Protein AF-A0A554KNH5-F1 (afdb_monomer_lite)

Secondary structure (DSSP, 8-state):
-HHHHHHHHHHHHHHHHHHHHTT---------------EE---S-----SPPTT---------EE-HHHHT-SS-------------SS-EETTTTEE-SS-SSSS--SS--EEEEESS-----TT----EESEEEE-SS-GGGGTTS-SS-TTTEES-EE-SSS---TTS--TTEE-SSSHHHHHHHHHHHHHHHHHHHHHHT--S-SEESGGGGB-TT-EEPSS-EE-SS--B-SS--EE----

pLDDT: mean 78.19, std 17.47, range [34.91, 97.62]

Radius of gyration: 30.75 Å; chains: 1; bounding box: 63×94×63 Å

Sequence (246 aa):
MKKLLIGFGAVAIALVGASMFAAFEAHVVNVTARIENALSVPTTRITFGTVFPQEHLNKPLQVSLSQSFLDEDRVDDIEYFIRQKPKCAITEQDGTVLVGEAVAGHVFPGTAFVILSKTGITNTGSHASVITGNIGSSPITAAAMDGVFCSGPDEITGTIYGVDAAYVGSGDQSCFAGNPPLANKTLVDNAILTMEAEYTDIAGRAPVDFTELNAGNLGGQVLVPGIYKWSSDVIIPTNVTLSGGA

Foldseek 3Di:
DVVVVVVVVVVVCVVVVVVVVVPPPPPPPVPPPDDDQQKDWDPDDDDPPDADVVRDDDDDTDIDTDPVNVPDPPDDDDDDDDDDDPFQFDDDDSRPHTDPDGVQLDDDPAFDAPEEEAQADADDDPLQAAAEGEYEYPDDALCRHQRQAPPDPGNYNAAYAGAAPNHCHVVDCPRYDYPVVNVSNVSSVVVVVSVVVNVVDLVPDDDFPEECVVVQEQAPEEAEDTHYDYPDHHDHPHDHHDDYDD

Structure (mmCIF, N/CA/C/O backbone):
data_AF-A0A554KNH5-F1
#
_entry.id   AF-A0A554KNH5-F1
#
loop_
_atom_site.group_PDB
_atom_site.id
_atom_site.type_symbol
_atom_site.label_atom_id
_atom_site.label_alt_id
_atom_site.label_comp_id
_atom_site.label_asym_id
_atom_site.label_entity_id
_atom_site.label_seq_id
_atom_site.pdbx_PDB_ins_code
_atom_site.Cartn_x
_atom_site.Cartn_y
_atom_site.Cartn_z
_atom_site.occupancy
_atom_site.B_iso_or_equiv
_atom_site.auth_seq_id
_atom_site.auth_comp_id
_atom_site.auth_asym_id
_atom_site.auth_atom_id
_atom_site.pdbx_PDB_model_num
ATOM 1 N N . MET A 1 1 ? -14.248 -73.610 41.800 1.00 53.44 1 MET A N 1
ATOM 2 C CA . MET A 1 1 ? -15.389 -73.376 40.881 1.00 53.44 1 MET A CA 1
ATOM 3 C C . MET A 1 1 ? -15.931 -71.938 40.886 1.00 53.44 1 MET A C 1
ATOM 5 O O . MET A 1 1 ? -16.343 -71.485 39.834 1.00 53.44 1 MET A O 1
ATOM 9 N N . LYS A 1 2 ? -15.883 -71.169 41.991 1.00 51.25 2 LYS A N 1
ATOM 10 C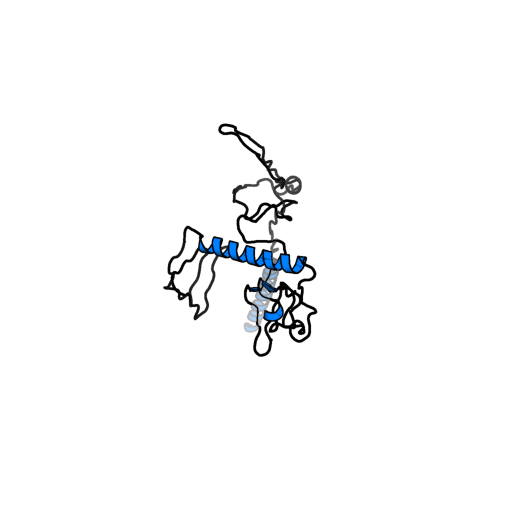 CA . LYS A 1 2 ? -16.379 -69.770 42.010 1.00 51.25 2 LYS A CA 1
ATOM 11 C C . LYS A 1 2 ? -15.549 -68.754 41.199 1.00 51.25 2 LYS A C 1
ATOM 13 O O . LYS A 1 2 ? -16.127 -67.860 40.601 1.00 51.25 2 LYS A O 1
ATOM 18 N N . LYS A 1 3 ? -14.217 -68.898 41.125 1.00 50.66 3 LYS A N 1
ATOM 19 C CA . LYS A 1 3 ? -13.348 -67.952 40.385 1.00 50.66 3 LYS A CA 1
ATOM 20 C C . LYS A 1 3 ? -13.478 -68.054 38.855 1.00 50.66 3 LYS A C 1
ATOM 22 O O . LYS A 1 3 ? -13.284 -67.060 38.171 1.00 50.66 3 LYS A O 1
ATOM 27 N N . LEU A 1 4 ? -13.855 -69.227 38.333 1.00 54.91 4 LEU A N 1
ATOM 28 C CA . LEU A 1 4 ? -14.040 -69.451 36.891 1.00 54.91 4 LEU A CA 1
ATOM 29 C C . LEU A 1 4 ? -15.378 -68.888 36.375 1.00 54.91 4 LEU A C 1
ATOM 31 O O . LEU A 1 4 ? -15.442 -68.386 35.259 1.00 54.91 4 LEU A O 1
ATOM 35 N N . LEU A 1 5 ? -16.426 -68.909 37.208 1.00 54.72 5 LEU A N 1
ATOM 36 C CA . LEU A 1 5 ? -17.748 -68.362 36.873 1.00 54.72 5 LEU A CA 1
ATOM 37 C C . LEU A 1 5 ? -17.749 -66.829 36.761 1.00 54.72 5 LEU A C 1
ATOM 39 O O . LEU A 1 5 ? -18.437 -66.278 35.909 1.00 54.72 5 LEU A O 1
ATOM 43 N N . ILE A 1 6 ? -16.943 -66.142 37.575 1.00 57.75 6 ILE A N 1
ATOM 44 C CA . ILE A 1 6 ? -16.828 -64.674 37.532 1.00 57.75 6 ILE A CA 1
ATOM 45 C C . ILE A 1 6 ? -16.107 -64.222 36.250 1.00 57.75 6 ILE A C 1
ATOM 47 O O . ILE A 1 6 ? -16.505 -63.232 35.642 1.00 57.75 6 ILE A O 1
ATOM 51 N N . GLY A 1 7 ? -15.105 -64.983 35.790 1.00 56.19 7 GLY A N 1
ATOM 52 C CA . GLY A 1 7 ? -14.408 -64.711 34.528 1.00 56.19 7 GLY A CA 1
ATOM 53 C C . GLY A 1 7 ? -15.315 -64.862 33.303 1.00 56.19 7 GLY A C 1
ATOM 54 O O . GLY A 1 7 ? -15.329 -63.987 32.443 1.00 56.19 7 GLY A O 1
ATOM 55 N N . PHE A 1 8 ? -16.136 -65.917 33.257 1.00 60.56 8 PHE A N 1
ATOM 56 C CA . PHE A 1 8 ? -17.106 -66.103 32.170 1.00 60.56 8 PHE A CA 1
ATOM 57 C C . PHE A 1 8 ? -18.216 -65.045 32.175 1.00 60.56 8 PHE A C 1
ATOM 59 O O . PHE A 1 8 ? -18.598 -64.566 31.110 1.00 60.56 8 PHE A O 1
ATOM 66 N N . GLY A 1 9 ? -18.693 -64.630 33.354 1.00 57.78 9 GLY A N 1
ATOM 67 C CA . GLY A 1 9 ? -19.673 -63.546 33.473 1.00 57.78 9 GLY A CA 1
ATOM 68 C C . GLY A 1 9 ? -19.137 -62.204 32.967 1.00 57.78 9 GLY A C 1
ATOM 69 O O . GLY A 1 9 ? -19.832 -61.502 32.238 1.00 57.78 9 GLY A O 1
ATOM 70 N N . ALA A 1 10 ? -17.879 -61.877 33.279 1.00 59.28 10 ALA A N 1
ATOM 71 C CA . ALA A 1 10 ? -17.241 -60.648 32.806 1.00 59.28 10 ALA A CA 1
ATOM 72 C C . ALA A 1 10 ? -17.031 -60.643 31.281 1.00 59.28 10 ALA A C 1
ATOM 74 O O . ALA A 1 10 ? -17.278 -59.630 30.631 1.00 59.28 10 ALA A O 1
ATOM 75 N N . VAL A 1 11 ? -16.641 -61.781 30.696 1.00 64.19 11 VAL A N 1
ATOM 76 C CA . VAL A 1 11 ? -16.460 -61.915 29.240 1.00 64.19 11 VAL A CA 1
ATOM 77 C C . VAL A 1 11 ? -17.799 -61.856 28.499 1.00 64.19 11 VAL A C 1
ATOM 79 O O . VAL A 1 11 ? -17.890 -61.202 27.464 1.00 64.19 11 VAL A O 1
ATOM 82 N N . ALA A 1 12 ? -18.859 -62.461 29.044 1.00 62.91 12 ALA A N 1
ATOM 83 C CA . ALA A 1 12 ? -20.197 -62.391 28.456 1.00 62.91 12 ALA A CA 1
ATOM 84 C C . ALA A 1 12 ? -20.767 -60.962 28.478 1.00 62.91 12 ALA A C 1
ATOM 86 O O . ALA A 1 12 ? -21.328 -60.511 27.483 1.00 62.91 12 ALA A O 1
ATOM 87 N N . ILE A 1 13 ? -20.568 -60.218 29.573 1.00 63.72 13 ILE A N 1
ATOM 88 C CA . ILE A 1 13 ? -20.988 -58.811 29.669 1.00 63.72 13 ILE A CA 1
ATOM 89 C C . ILE A 1 13 ? -20.167 -57.927 28.719 1.00 63.72 13 ILE A C 1
ATOM 91 O O . ILE A 1 13 ? -20.728 -57.032 28.092 1.00 63.72 13 ILE A O 1
ATOM 95 N N . ALA A 1 14 ? -18.871 -58.203 28.548 1.00 60.28 14 ALA A N 1
ATOM 96 C CA . ALA A 1 14 ? -18.029 -57.480 27.597 1.00 60.28 14 ALA A CA 1
ATOM 97 C C . ALA A 1 14 ? -18.434 -57.740 26.134 1.00 60.28 14 ALA A C 1
ATOM 99 O O . ALA A 1 14 ? -18.476 -56.803 25.343 1.00 60.28 14 ALA A O 1
ATOM 100 N N . LEU A 1 15 ? -18.787 -58.980 25.777 1.00 60.88 15 LEU A N 1
ATOM 101 C CA . LEU A 1 15 ? -19.245 -59.338 24.427 1.00 60.88 15 LEU A CA 1
ATOM 102 C C . LEU A 1 15 ? -20.614 -58.731 24.094 1.00 60.88 15 LEU A C 1
ATOM 104 O O . LEU A 1 15 ? -20.792 -58.190 23.004 1.00 60.88 15 LEU A O 1
ATOM 108 N N . VAL A 1 16 ? -21.560 -58.757 25.040 1.00 59.78 16 VAL A N 1
ATOM 109 C CA . VAL A 1 16 ? -22.879 -58.127 24.858 1.00 59.78 16 VAL A CA 1
ATOM 110 C C . VAL A 1 16 ? -22.752 -56.600 24.832 1.00 59.78 16 VAL A C 1
ATOM 112 O O . VAL A 1 16 ? -23.325 -55.952 23.956 1.00 59.78 16 VAL A O 1
ATOM 115 N N . GLY A 1 17 ? -21.934 -56.019 25.716 1.00 57.81 17 GLY A N 1
ATOM 116 C CA . GLY A 1 17 ? -21.652 -54.584 25.733 1.00 57.81 17 GLY A CA 1
ATOM 117 C C . GLY A 1 17 ? -21.000 -54.095 24.438 1.00 57.81 17 GLY A C 1
ATOM 118 O O . GLY A 1 17 ? -21.454 -53.110 23.865 1.00 57.81 17 GLY A O 1
ATOM 119 N N . ALA A 1 18 ? -20.006 -54.819 23.914 1.00 58.84 18 ALA A N 1
ATOM 120 C CA . ALA A 1 18 ? -19.341 -54.470 22.657 1.00 58.84 18 ALA A CA 1
ATOM 121 C C . ALA A 1 18 ? -20.306 -54.479 21.458 1.00 58.84 18 ALA A C 1
ATOM 123 O O . ALA A 1 18 ? -20.234 -53.595 20.608 1.00 58.84 18 ALA A O 1
ATOM 124 N N . SER A 1 19 ? -21.259 -55.419 21.417 1.00 55.44 19 SER A N 1
ATOM 125 C CA . SER A 1 19 ? -22.278 -55.456 20.357 1.00 55.44 19 SER A CA 1
ATOM 126 C C . SER A 1 19 ? -23.307 -54.319 20.441 1.00 55.44 19 SER A C 1
ATOM 128 O O . SER A 1 19 ? -23.795 -53.872 19.408 1.00 55.44 19 SER A O 1
ATOM 130 N N . MET A 1 20 ? -23.589 -53.785 21.638 1.00 53.84 20 MET A N 1
ATOM 131 C CA . MET A 1 20 ? -24.472 -52.621 21.802 1.00 53.84 20 MET A CA 1
ATOM 132 C C . MET A 1 20 ? -23.797 -51.286 21.453 1.00 53.84 20 MET A C 1
ATOM 134 O O . MET A 1 20 ? -24.490 -50.341 21.086 1.00 53.84 20 MET A O 1
ATOM 138 N N . PHE A 1 21 ? -22.462 -51.207 21.496 1.00 50.28 21 PHE A N 1
ATOM 139 C CA . PHE A 1 21 ? -21.714 -50.028 21.035 1.00 50.28 21 PHE A CA 1
ATOM 140 C C . PHE A 1 21 ? -21.470 -50.004 19.517 1.00 50.28 21 PHE A C 1
ATOM 142 O O . PHE A 1 21 ? -21.205 -48.937 18.973 1.00 50.28 21 PHE A O 1
ATOM 149 N N . ALA A 1 22 ? -21.611 -51.136 18.819 1.00 48.69 22 ALA A N 1
ATOM 150 C CA . ALA A 1 22 ? -21.485 -51.199 17.359 1.00 48.69 22 ALA A CA 1
ATOM 151 C C . ALA A 1 22 ? -22.753 -50.746 16.603 1.00 48.69 22 ALA A C 1
ATOM 153 O O . ALA A 1 22 ? -22.693 -50.516 15.401 1.00 48.69 22 ALA A O 1
ATOM 154 N N . ALA A 1 23 ? -23.897 -50.607 17.287 1.00 43.62 23 ALA A N 1
ATOM 155 C CA . ALA A 1 23 ? -25.170 -50.222 16.665 1.00 43.62 23 ALA A CA 1
ATOM 156 C C . ALA A 1 23 ? -25.437 -48.704 16.654 1.00 43.62 23 ALA A C 1
ATOM 158 O O . ALA A 1 23 ? -26.449 -48.268 16.112 1.00 43.62 23 ALA A O 1
ATOM 159 N N . PHE A 1 24 ? -24.537 -47.892 17.216 1.00 40.94 24 PHE A N 1
ATOM 160 C CA . PHE A 1 24 ? -24.578 -46.437 17.075 1.00 40.94 24 PHE A CA 1
ATOM 161 C C . PHE A 1 24 ? -23.546 -45.980 16.045 1.00 40.94 24 PHE A C 1
ATOM 163 O O . PHE A 1 24 ? -22.632 -45.214 16.340 1.00 40.94 24 PHE A O 1
ATOM 170 N N . GLU A 1 25 ? -23.724 -46.425 14.803 1.00 36.50 25 GLU A N 1
ATOM 171 C CA . GLU A 1 25 ? -23.274 -45.627 13.669 1.00 36.50 25 GLU A CA 1
ATOM 172 C C . GLU A 1 25 ? -24.216 -44.421 13.610 1.00 36.50 25 GLU A C 1
ATOM 174 O O . GLU A 1 25 ? -25.300 -44.456 13.026 1.00 36.50 25 GLU A O 1
ATOM 179 N N . ALA A 1 26 ? -23.856 -43.358 14.330 1.00 38.88 26 ALA A N 1
ATOM 180 C CA . ALA A 1 26 ? -24.467 -42.063 14.117 1.00 38.88 26 ALA A CA 1
ATOM 181 C C . ALA A 1 26 ? -24.147 -41.683 12.671 1.00 38.88 26 ALA A C 1
ATOM 183 O O . ALA A 1 26 ? -23.051 -41.211 12.372 1.00 38.88 26 ALA A O 1
ATOM 184 N N . HIS A 1 27 ? -25.088 -41.930 11.762 1.00 38.41 27 HIS A N 1
ATOM 185 C CA . HIS A 1 27 ? -25.042 -41.342 10.440 1.00 38.41 27 HIS A CA 1
ATOM 186 C C . HIS A 1 27 ? -25.229 -39.841 10.653 1.00 38.41 27 HIS A C 1
ATOM 188 O O . HIS A 1 27 ? -26.347 -39.330 10.715 1.00 38.41 27 HIS A O 1
ATOM 194 N N . VAL A 1 28 ? -24.119 -39.138 10.879 1.00 34.91 28 VAL A N 1
ATOM 195 C CA . VAL A 1 28 ? -24.086 -37.683 10.878 1.00 34.91 28 VAL A CA 1
ATOM 196 C C . VAL A 1 28 ? -24.372 -37.291 9.438 1.00 34.91 28 VAL A C 1
ATOM 198 O O . VAL A 1 28 ? -23.473 -37.198 8.605 1.00 34.91 28 VAL A O 1
ATOM 201 N N . VAL A 1 29 ? -25.654 -37.120 9.117 1.00 41.78 29 VAL A N 1
ATOM 202 C CA . VAL A 1 29 ? -26.047 -36.407 7.910 1.00 41.78 29 VAL A CA 1
ATOM 203 C C . VAL A 1 29 ? -25.602 -34.979 8.160 1.00 41.78 29 VAL A C 1
ATOM 205 O O . VAL A 1 29 ? -26.243 -34.229 8.895 1.00 41.78 29 VAL A O 1
ATOM 208 N N . ASN A 1 30 ? -24.451 -34.627 7.605 1.00 35.69 30 ASN A N 1
ATOM 209 C CA . ASN A 1 30 ? -23.958 -33.266 7.626 1.00 35.69 30 ASN A CA 1
ATOM 210 C C . ASN A 1 30 ? -24.867 -32.460 6.684 1.00 35.69 30 ASN A C 1
ATOM 212 O O . ASN A 1 30 ? -24.592 -32.329 5.494 1.00 35.69 30 ASN A O 1
ATOM 216 N N . VAL A 1 31 ? -26.023 -32.005 7.181 1.00 38.53 31 VAL A N 1
ATOM 217 C CA . VAL A 1 31 ? -26.926 -31.128 6.428 1.00 38.53 31 VAL A CA 1
ATOM 218 C C . VAL A 1 31 ? -26.339 -29.725 6.491 1.00 38.53 31 VAL A C 1
ATOM 220 O O . VAL A 1 31 ? -26.777 -28.866 7.249 1.00 38.53 31 VAL A O 1
ATOM 223 N N . THR A 1 32 ? -25.288 -29.492 5.715 1.00 40.31 32 THR A N 1
ATOM 224 C CA . THR A 1 32 ? -24.855 -28.132 5.418 1.00 40.31 32 THR A CA 1
ATOM 225 C C . THR A 1 32 ? -25.793 -27.609 4.337 1.00 40.31 32 THR A C 1
ATOM 227 O O . THR A 1 32 ? -25.621 -27.919 3.160 1.00 40.31 32 THR A O 1
ATOM 230 N N . ALA A 1 33 ? -26.834 -26.869 4.728 1.00 42.31 33 ALA A N 1
ATOM 231 C CA . ALA A 1 33 ? -27.696 -26.180 3.775 1.00 42.31 33 ALA A CA 1
ATOM 232 C C . ALA A 1 33 ? -26.875 -25.075 3.095 1.00 42.31 33 ALA A C 1
ATOM 234 O O . ALA A 1 33 ? -26.674 -23.993 3.641 1.00 42.31 33 ALA A O 1
ATOM 235 N N . ARG A 1 34 ? -26.334 -25.385 1.918 1.00 46.72 34 ARG A N 1
ATOM 236 C CA . ARG A 1 34 ? -25.613 -24.439 1.072 1.00 46.72 34 ARG A CA 1
ATOM 237 C C . ARG A 1 34 ? -26.580 -23.949 0.004 1.00 46.72 34 ARG A C 1
ATOM 239 O O . ARG A 1 34 ? -26.716 -24.574 -1.040 1.00 46.72 34 ARG A O 1
ATOM 246 N N . ILE A 1 35 ? -27.278 -22.857 0.293 1.00 52.31 35 ILE A N 1
ATOM 247 C CA . ILE A 1 35 ? -28.126 -22.189 -0.693 1.00 52.31 35 ILE A CA 1
ATOM 248 C C . ILE A 1 35 ? -27.242 -21.202 -1.454 1.00 52.31 35 ILE A C 1
ATOM 250 O O . ILE A 1 35 ? -27.016 -20.077 -1.013 1.00 52.31 35 ILE A O 1
ATOM 254 N N . GLU A 1 36 ? -26.696 -21.639 -2.584 1.00 55.75 36 GLU A N 1
ATOM 255 C CA . GLU A 1 36 ? -26.105 -20.717 -3.551 1.00 55.75 36 GLU A CA 1
ATOM 256 C C . GLU A 1 36 ? -27.206 -20.217 -4.477 1.00 55.75 36 GLU A C 1
ATOM 258 O O . GLU A 1 36 ? -28.016 -21.002 -4.962 1.00 55.75 36 GLU A O 1
ATOM 263 N N . ASN A 1 37 ? -27.222 -18.912 -4.746 1.00 63.22 37 ASN A N 1
ATOM 264 C CA . ASN A 1 37 ? -28.090 -18.312 -5.756 1.00 63.22 37 ASN A CA 1
ATOM 265 C C . ASN A 1 37 ? -29.596 -18.431 -5.470 1.00 63.22 37 ASN A C 1
ATOM 267 O O . ASN A 1 37 ? -30.317 -18.768 -6.387 1.00 63.22 37 ASN A O 1
ATOM 271 N N . ALA A 1 38 ? -30.125 -18.147 -4.273 1.00 71.38 38 ALA A N 1
ATOM 272 C CA . ALA A 1 38 ? -31.591 -18.112 -4.056 1.00 71.38 38 ALA A CA 1
ATOM 273 C C . ALA A 1 38 ? -32.308 -16.914 -4.707 1.00 71.38 38 ALA A C 1
ATOM 275 O O . ALA A 1 38 ? -33.527 -16.916 -4.871 1.00 71.38 38 ALA A O 1
ATOM 276 N N . LEU A 1 39 ? -31.553 -15.873 -5.059 1.00 76.62 39 LEU A N 1
ATOM 277 C CA . LEU A 1 39 ? -32.080 -14.594 -5.513 1.00 76.62 39 LEU A CA 1
ATOM 278 C C . LEU A 1 39 ? -31.519 -14.247 -6.891 1.00 76.62 39 LEU A C 1
ATOM 280 O O . LEU A 1 39 ? -30.324 -14.398 -7.137 1.00 76.62 39 LEU A O 1
ATOM 284 N N . SER A 1 40 ? -32.373 -13.726 -7.762 1.00 80.25 40 SER A N 1
ATOM 285 C CA . SER A 1 40 ? -31.995 -13.076 -9.010 1.00 80.25 40 SER A CA 1
ATOM 286 C C . SER A 1 40 ? -32.261 -11.578 -8.883 1.00 80.25 40 SER A C 1
ATOM 288 O O . SER A 1 40 ? -33.388 -11.146 -8.625 1.00 80.25 40 SER A O 1
ATOM 290 N N . VAL A 1 41 ? -31.203 -10.780 -9.027 1.00 77.19 41 VAL A N 1
ATOM 291 C CA . VAL A 1 41 ? -31.270 -9.315 -9.015 1.00 77.19 41 VAL A CA 1
ATOM 292 C C . VAL A 1 41 ? -30.514 -8.802 -10.238 1.00 77.19 41 VAL A C 1
ATOM 294 O O . VAL A 1 41 ? -29.361 -9.194 -10.427 1.00 77.19 41 VAL A O 1
ATOM 297 N N . PRO A 1 42 ? -31.108 -7.920 -11.061 1.00 73.25 42 PRO A N 1
ATOM 298 C CA . PRO A 1 42 ? -30.399 -7.279 -12.154 1.00 73.25 42 PRO A CA 1
ATOM 299 C C . PRO A 1 42 ? -29.174 -6.530 -11.627 1.00 73.25 42 PRO A C 1
ATOM 301 O O . PRO A 1 42 ? -29.275 -5.669 -10.753 1.00 73.25 42 PRO A O 1
ATOM 304 N N . THR A 1 43 ? -28.010 -6.830 -12.192 1.00 69.00 43 THR A N 1
ATOM 305 C CA . THR A 1 43 ? -26.742 -6.139 -11.912 1.00 69.00 43 THR A CA 1
ATOM 306 C C . THR A 1 43 ? -26.611 -4.831 -12.694 1.00 69.00 43 THR A C 1
ATOM 308 O O . THR A 1 43 ? -25.695 -4.042 -12.456 1.00 69.00 43 THR A O 1
ATOM 311 N N . THR A 1 44 ? -27.540 -4.571 -13.618 1.00 68.75 44 THR A N 1
ATOM 312 C CA . THR A 1 44 ? -27.567 -3.365 -14.442 1.00 68.75 44 THR A CA 1
ATOM 313 C C . THR A 1 44 ? -27.805 -2.122 -13.598 1.00 68.75 44 THR A C 1
ATOM 315 O O . THR A 1 44 ? -28.744 -2.048 -12.803 1.00 68.75 44 THR A O 1
ATOM 318 N N . ARG A 1 45 ? -26.986 -1.098 -13.828 1.00 69.56 45 ARG A N 1
ATOM 319 C CA . ARG A 1 45 ? -27.096 0.196 -13.158 1.00 69.56 45 ARG A CA 1
ATOM 320 C C . ARG A 1 45 ? -28.433 0.877 -13.469 1.00 69.56 45 ARG A C 1
ATOM 322 O O . ARG A 1 45 ? -28.767 1.109 -14.629 1.00 69.56 45 ARG A O 1
ATOM 329 N N . ILE A 1 46 ? -29.155 1.284 -12.425 1.00 75.81 46 ILE A N 1
ATOM 330 C CA . ILE A 1 46 ? -30.336 2.145 -12.553 1.00 75.81 46 ILE A CA 1
ATOM 331 C C . ILE A 1 46 ? -29.885 3.604 -12.459 1.00 75.81 46 ILE A C 1
ATOM 333 O O . ILE A 1 46 ? -29.488 4.076 -11.396 1.00 75.81 46 ILE A O 1
ATOM 337 N N . THR A 1 47 ? -29.962 4.329 -13.574 1.00 76.56 47 THR A N 1
ATOM 338 C CA . THR A 1 47 ? -29.642 5.763 -13.631 1.00 76.56 47 THR A CA 1
ATOM 339 C C . THR A 1 47 ? -30.922 6.579 -13.754 1.00 76.56 47 THR A C 1
ATOM 341 O O . THR A 1 47 ? -31.735 6.322 -14.644 1.00 76.56 47 THR A O 1
ATOM 344 N N . PHE A 1 48 ? -31.096 7.574 -12.885 1.00 77.81 48 PHE A N 1
ATOM 345 C CA . PHE A 1 48 ? -32.249 8.482 -12.910 1.00 77.81 48 PHE A CA 1
ATOM 346 C C . PHE A 1 48 ? -32.013 9.734 -13.772 1.00 77.81 48 PHE A C 1
ATOM 348 O O . PHE A 1 48 ? -32.972 10.387 -14.160 1.00 77.81 48 PHE A O 1
ATOM 355 N N . GLY A 1 49 ? -30.762 10.014 -14.154 1.00 78.50 49 GLY A N 1
ATOM 356 C CA . GLY A 1 49 ? -30.410 11.174 -14.974 1.00 78.50 49 GLY A CA 1
ATOM 357 C C . GLY A 1 49 ? -30.561 12.491 -14.211 1.00 78.50 49 GLY A C 1
ATOM 358 O O . GLY A 1 49 ? -30.535 12.514 -12.981 1.00 78.50 49 GLY A O 1
ATOM 359 N N . THR A 1 50 ? -30.688 13.595 -14.942 1.00 75.50 50 THR A N 1
ATOM 360 C CA . THR A 1 50 ? -31.048 14.894 -14.367 1.00 75.50 50 THR A CA 1
ATOM 361 C C . THR A 1 50 ? -32.534 14.892 -14.035 1.00 75.50 50 THR A C 1
ATOM 363 O O . THR A 1 50 ? -33.353 14.800 -14.945 1.00 75.50 50 THR A O 1
ATOM 366 N N . VAL A 1 51 ? -32.866 15.000 -12.751 1.00 73.75 51 VAL A N 1
ATOM 367 C CA . VAL A 1 51 ? -34.248 15.109 -12.270 1.00 73.75 51 VAL A CA 1
ATOM 368 C C . VAL A 1 51 ? -34.505 16.570 -11.910 1.00 73.75 51 VAL A C 1
ATOM 370 O O . VAL A 1 51 ? -33.715 17.168 -11.173 1.00 73.75 51 VAL A O 1
ATOM 373 N N . PHE A 1 52 ? -35.564 17.174 -12.451 1.00 79.06 52 PHE A N 1
ATOM 374 C CA . PHE A 1 52 ? -35.908 18.561 -12.126 1.00 79.06 52 PHE A CA 1
ATOM 375 C C . PHE A 1 52 ? -36.441 18.690 -10.688 1.00 79.06 52 PHE A C 1
ATOM 377 O O . PHE A 1 52 ? -36.988 17.732 -10.136 1.00 79.06 52 PHE A O 1
ATOM 384 N N . PRO A 1 53 ? -36.348 19.877 -10.056 1.00 69.81 53 PRO A N 1
ATOM 385 C CA . PRO A 1 53 ? -37.038 20.121 -8.794 1.00 69.81 53 PRO A CA 1
ATOM 386 C C . PRO A 1 53 ? -38.538 19.824 -8.952 1.00 69.81 53 PRO A C 1
ATOM 388 O O . PRO A 1 53 ? -39.173 20.395 -9.832 1.00 69.81 53 PRO A O 1
ATOM 391 N N . GLN A 1 54 ? -39.085 18.960 -8.085 1.00 78.00 54 GLN A N 1
ATOM 392 C CA . GLN A 1 54 ? -40.474 18.447 -8.087 1.00 78.00 54 GLN A CA 1
ATOM 393 C C . GLN A 1 54 ? -40.784 17.309 -9.081 1.00 78.00 54 GLN A C 1
ATOM 395 O O . GLN A 1 54 ? -41.901 16.790 -9.070 1.00 78.00 54 GLN A O 1
ATOM 400 N N . GLU A 1 55 ? -39.829 16.868 -9.901 1.00 78.56 55 GLU A N 1
ATOM 401 C CA . GLU A 1 55 ? -40.008 15.687 -10.747 1.00 78.56 55 GLU A CA 1
ATOM 402 C C . GLU A 1 55 ? -39.738 14.405 -9.943 1.00 78.56 55 GLU A C 1
ATOM 404 O O . GLU A 1 55 ? -38.705 14.258 -9.291 1.00 78.56 55 GLU A O 1
ATOM 409 N N . HIS A 1 56 ? -40.676 13.459 -9.989 1.00 79.25 56 HIS A N 1
ATOM 410 C CA . HIS A 1 56 ? -40.528 12.145 -9.369 1.00 79.25 56 HIS A CA 1
ATOM 411 C C . HIS A 1 56 ? -40.376 11.084 -10.457 1.00 79.25 56 HIS A C 1
ATOM 413 O O . HIS A 1 56 ? -41.328 10.784 -11.178 1.00 79.25 56 HIS A O 1
ATOM 419 N N . LEU A 1 57 ? -39.187 10.486 -10.551 1.00 80.94 57 LEU A N 1
ATOM 420 C CA . LEU A 1 57 ? -38.913 9.393 -11.477 1.00 80.94 57 LEU A CA 1
ATOM 421 C C . LEU A 1 57 ? -38.844 8.065 -10.721 1.00 80.94 57 LEU A C 1
ATOM 423 O O . LEU A 1 57 ? -37.920 7.825 -9.948 1.00 80.94 57 LEU A O 1
ATOM 427 N N . ASN A 1 58 ? -39.802 7.180 -10.985 1.00 83.25 58 ASN A N 1
ATOM 428 C CA . ASN A 1 58 ? -39.833 5.837 -10.415 1.00 83.25 58 ASN A CA 1
ATOM 429 C C . ASN A 1 58 ? -39.277 4.834 -11.429 1.00 83.25 58 ASN A C 1
ATOM 431 O O . ASN A 1 58 ? -39.763 4.759 -12.558 1.00 83.25 58 ASN A O 1
ATOM 435 N N . LYS A 1 59 ? -38.275 4.044 -11.029 1.00 81.56 59 LYS A N 1
ATOM 436 C CA . LYS A 1 59 ? -37.747 2.931 -11.829 1.00 81.56 59 LYS A CA 1
ATOM 437 C C . LYS A 1 59 ? -37.851 1.633 -11.028 1.00 81.56 59 LYS A C 1
ATOM 439 O O . LYS A 1 59 ? -37.379 1.612 -9.892 1.00 81.56 59 LYS A O 1
ATOM 444 N N . PRO A 1 60 ? -38.464 0.571 -11.576 1.00 81.38 60 PRO A N 1
ATOM 445 C CA . PRO A 1 60 ? -38.583 -0.691 -10.861 1.00 81.38 60 PRO A CA 1
ATOM 446 C C . PRO A 1 60 ? -37.208 -1.361 -10.727 1.00 81.38 60 PRO A C 1
ATOM 448 O O . PRO A 1 60 ? -36.463 -1.458 -11.701 1.00 81.38 60 PRO A O 1
ATOM 451 N N . LEU A 1 61 ? -36.894 -1.846 -9.525 1.00 80.06 61 LEU A N 1
ATOM 452 C CA . LEU A 1 61 ? -35.821 -2.809 -9.284 1.00 80.06 61 LEU A CA 1
ATOM 453 C C . LEU A 1 61 ? -36.481 -4.174 -9.110 1.00 80.06 61 LEU A C 1
ATOM 455 O O . LEU A 1 61 ? -37.159 -4.411 -8.112 1.00 80.06 61 LEU A O 1
ATOM 459 N N . GLN A 1 62 ? -36.318 -5.052 -10.095 1.00 81.44 62 GLN A N 1
ATOM 460 C CA . GLN A 1 62 ? -36.848 -6.404 -9.995 1.00 81.44 62 GLN A CA 1
ATOM 461 C C . GLN A 1 62 ? -35.964 -7.224 -9.055 1.00 81.44 62 GLN A C 1
ATOM 463 O O . GLN A 1 62 ? -34.753 -7.286 -9.227 1.00 81.44 62 GLN A O 1
ATOM 468 N N . VAL A 1 63 ? -36.580 -7.850 -8.063 1.00 81.06 63 VAL A N 1
ATOM 469 C CA . VAL A 1 63 ? -35.942 -8.825 -7.182 1.00 81.06 63 VAL A CA 1
ATOM 470 C C . VAL A 1 63 ? -36.837 -10.051 -7.223 1.00 81.06 63 VAL A C 1
ATOM 472 O O . VAL A 1 63 ? -38.023 -9.945 -6.916 1.00 81.06 63 VAL A O 1
ATOM 475 N N . SER A 1 64 ? -36.308 -11.186 -7.666 1.00 84.81 64 SER A N 1
ATOM 476 C CA . SER A 1 64 ? -37.079 -12.424 -7.774 1.00 84.81 64 SER A CA 1
ATOM 477 C C . SER A 1 64 ? -36.296 -13.606 -7.233 1.00 84.81 64 SER A C 1
ATOM 479 O O . SER A 1 64 ? -35.074 -13.546 -7.095 1.00 84.81 64 SER A O 1
ATOM 481 N N . LEU A 1 65 ? -37.003 -14.700 -6.962 1.00 86.06 65 LEU A N 1
ATOM 482 C CA . LEU A 1 65 ? -36.357 -15.986 -6.745 1.00 86.06 65 LEU A CA 1
ATOM 483 C C . LEU A 1 65 ? -35.575 -16.369 -8.002 1.00 86.06 65 LEU A C 1
ATOM 485 O O . LEU A 1 65 ? -35.963 -16.028 -9.126 1.00 86.06 65 LEU A O 1
ATOM 489 N N . SER A 1 66 ? -34.432 -17.006 -7.803 1.00 84.25 66 SER A N 1
ATOM 490 C CA . SER A 1 66 ? -33.672 -17.566 -8.912 1.00 84.25 66 SER A CA 1
ATOM 491 C C . SER A 1 66 ? -34.374 -18.796 -9.479 1.00 84.25 66 SER A C 1
ATOM 493 O O . SER A 1 66 ? -35.136 -19.471 -8.787 1.00 84.25 66 SER A O 1
ATOM 495 N N . GLN A 1 67 ? -34.051 -19.140 -10.725 1.00 82.81 67 GLN A N 1
ATOM 496 C CA . GLN A 1 67 ? -34.566 -20.371 -11.317 1.00 82.81 67 GLN A CA 1
ATOM 497 C C . GLN A 1 67 ? -34.098 -21.610 -10.543 1.00 82.81 67 GLN A C 1
ATOM 499 O O . GLN A 1 67 ? -34.895 -22.496 -10.277 1.00 82.81 67 GLN A O 1
ATOM 504 N N . SER A 1 68 ? -32.842 -21.625 -10.089 1.00 81.56 68 SER A N 1
ATOM 505 C CA . SER A 1 68 ? -32.299 -22.746 -9.319 1.00 81.56 68 SER A CA 1
ATOM 506 C C . SER A 1 68 ? -33.008 -22.970 -7.986 1.00 81.56 68 SER A C 1
ATOM 508 O O . SER A 1 68 ? -33.013 -24.089 -7.497 1.00 81.56 68 SER A O 1
ATOM 510 N N . PHE A 1 69 ? -33.583 -21.923 -7.387 1.00 81.50 69 PHE A N 1
ATOM 511 C CA . PHE A 1 69 ? -34.405 -22.075 -6.190 1.00 81.50 69 PHE A CA 1
ATOM 512 C C . PHE A 1 69 ? -35.807 -22.584 -6.527 1.00 81.50 69 PHE A C 1
ATOM 514 O O . PHE A 1 69 ? -36.315 -23.459 -5.842 1.00 81.50 69 PHE A O 1
ATOM 521 N N . LEU A 1 70 ? -36.419 -22.062 -7.594 1.00 83.25 70 LEU A N 1
ATOM 522 C CA . LEU A 1 70 ? -37.746 -22.501 -8.044 1.00 83.25 70 LEU A CA 1
ATOM 523 C C . LEU A 1 70 ? -37.778 -23.969 -8.494 1.00 83.25 70 LEU A C 1
ATOM 525 O O . LEU A 1 70 ? -38.836 -24.591 -8.450 1.00 83.25 70 LEU A O 1
ATOM 529 N N . ASP A 1 71 ? -36.640 -24.500 -8.940 1.00 84.81 71 ASP A N 1
ATOM 530 C CA . ASP A 1 71 ? -36.497 -25.887 -9.387 1.00 84.81 71 ASP A CA 1
ATOM 531 C C . ASP A 1 71 ? -36.275 -26.881 -8.225 1.00 84.81 71 ASP A C 1
ATOM 533 O O . ASP A 1 71 ? -36.299 -28.091 -8.454 1.00 84.81 71 ASP A O 1
ATOM 537 N N . GLU A 1 72 ? -36.050 -26.403 -6.995 1.00 78.75 72 GLU A N 1
ATOM 538 C CA . GLU A 1 72 ? -35.835 -27.248 -5.814 1.00 78.75 72 GLU A CA 1
ATOM 539 C C . GLU A 1 72 ? -37.171 -27.562 -5.126 1.00 78.75 72 GLU A C 1
ATOM 541 O O . GLU A 1 72 ? -37.928 -26.671 -4.756 1.00 78.75 72 GLU A O 1
ATOM 546 N N . ASP A 1 73 ? -37.454 -28.845 -4.905 1.00 80.69 73 ASP A N 1
ATOM 547 C CA . ASP A 1 73 ? -38.715 -29.321 -4.322 1.00 80.69 73 ASP A CA 1
ATOM 548 C C . ASP A 1 73 ? -38.660 -29.504 -2.794 1.00 80.69 73 ASP A C 1
ATOM 550 O O . ASP A 1 73 ? -39.673 -29.790 -2.152 1.00 80.69 73 ASP A O 1
ATOM 554 N N . ARG A 1 74 ? -37.476 -29.343 -2.191 1.00 78.69 74 ARG A N 1
ATOM 555 C CA . ARG A 1 74 ? -37.241 -29.551 -0.753 1.00 78.69 74 ARG A CA 1
ATOM 556 C C . ARG A 1 74 ? -37.333 -28.292 0.101 1.00 78.69 74 ARG A C 1
ATOM 558 O O . ARG A 1 74 ? -37.297 -28.409 1.328 1.00 78.69 74 ARG A O 1
ATOM 565 N N . VAL A 1 75 ? -37.376 -27.112 -0.510 1.00 72.06 75 VAL A N 1
ATOM 566 C CA . VAL A 1 75 ? -37.400 -25.811 0.174 1.00 72.06 75 VAL A CA 1
ATOM 567 C C . VAL A 1 75 ? -38.528 -24.962 -0.404 1.00 72.06 75 VAL A C 1
ATOM 569 O O . VAL A 1 75 ? -38.758 -24.993 -1.604 1.00 72.06 75 VAL A O 1
ATOM 572 N N . ASP A 1 76 ? -39.242 -24.233 0.451 1.00 70.44 76 ASP A N 1
ATOM 573 C CA . ASP A 1 76 ? -40.456 -23.488 0.064 1.00 70.44 76 ASP A CA 1
ATOM 574 C C . ASP A 1 76 ? -40.357 -22.019 0.508 1.00 70.44 76 ASP A C 1
ATOM 576 O O . ASP A 1 76 ? -40.534 -21.091 -0.280 1.00 70.44 76 ASP A O 1
ATOM 580 N N . ASP A 1 77 ? -39.931 -21.793 1.754 1.00 74.69 77 ASP A N 1
ATOM 581 C CA . ASP A 1 77 ? -39.899 -20.456 2.342 1.00 74.69 77 ASP A CA 1
ATOM 582 C C . ASP A 1 77 ? -38.518 -19.788 2.264 1.00 74.69 77 ASP A C 1
ATOM 584 O O . ASP A 1 77 ? -37.490 -20.366 2.632 1.00 74.69 77 ASP A O 1
ATOM 588 N N . ILE A 1 78 ? -38.509 -18.509 1.870 1.00 71.56 78 ILE A N 1
ATOM 589 C CA . ILE A 1 78 ? -37.360 -17.608 2.018 1.00 71.56 78 ILE A CA 1
ATOM 590 C C . ILE A 1 78 ? -37.809 -16.326 2.711 1.00 71.56 78 ILE A C 1
ATOM 592 O O . ILE A 1 78 ? -38.662 -15.593 2.212 1.00 71.56 78 ILE A O 1
ATOM 596 N N . GLU A 1 79 ? -37.145 -15.997 3.814 1.00 75.50 79 GLU A N 1
ATOM 597 C CA . GLU A 1 79 ? -37.203 -14.672 4.423 1.00 75.50 79 GLU A CA 1
ATOM 598 C C . GLU A 1 79 ? -35.969 -13.861 4.001 1.00 75.50 79 GLU A C 1
ATOM 600 O O . GLU A 1 79 ? -34.834 -14.328 4.113 1.00 75.50 79 GLU A O 1
ATOM 605 N N . TYR A 1 80 ? -36.172 -12.637 3.503 1.00 68.81 80 TYR A N 1
ATOM 606 C CA . TYR A 1 80 ? -35.082 -11.761 3.074 1.00 68.81 80 TYR A CA 1
ATOM 607 C C . TYR A 1 80 ? -35.145 -10.383 3.736 1.00 68.81 80 TYR A C 1
ATOM 609 O O . TYR A 1 80 ? -36.210 -9.814 3.965 1.00 68.81 80 TYR A O 1
ATOM 617 N N . PHE A 1 81 ? -33.968 -9.800 3.970 1.00 68.38 81 PHE A N 1
ATOM 618 C CA . PHE A 1 81 ? -33.814 -8.425 4.441 1.00 68.38 81 PHE A CA 1
ATOM 619 C C . PHE A 1 81 ? -32.885 -7.651 3.500 1.00 68.38 81 PHE A C 1
ATOM 621 O O . PHE A 1 81 ? -31.671 -7.860 3.490 1.00 68.38 81 PHE A O 1
ATOM 628 N N . ILE A 1 82 ? -33.450 -6.746 2.697 1.00 68.06 82 ILE A N 1
ATOM 629 C CA . ILE A 1 82 ? -32.680 -5.936 1.744 1.00 68.06 82 ILE A CA 1
ATOM 630 C C . ILE A 1 82 ? -32.107 -4.720 2.476 1.00 68.06 82 ILE A C 1
ATOM 632 O O . ILE A 1 82 ? -32.840 -3.834 2.910 1.00 68.06 82 ILE A O 1
ATOM 636 N N . ARG A 1 83 ? -30.777 -4.659 2.589 1.00 58.94 83 ARG A N 1
ATOM 637 C CA . ARG A 1 83 ? -30.058 -3.491 3.119 1.00 58.94 83 ARG A CA 1
ATOM 638 C C . ARG A 1 83 ? -29.517 -2.656 1.970 1.00 58.94 83 ARG A C 1
ATOM 640 O O . ARG A 1 83 ? -28.671 -3.128 1.215 1.00 58.94 83 ARG A O 1
ATOM 647 N N . GLN A 1 84 ? -29.931 -1.396 1.881 1.00 57.81 84 GLN A N 1
ATOM 648 C CA . GLN A 1 84 ? -29.246 -0.431 1.030 1.00 57.81 84 GLN A CA 1
ATOM 649 C C . GLN A 1 84 ? -27.984 0.044 1.753 1.00 57.81 84 GLN A C 1
ATOM 651 O O . GLN A 1 84 ? -28.059 0.735 2.766 1.00 57.81 84 GLN A O 1
ATOM 656 N N . LYS A 1 85 ? -26.818 -0.342 1.239 1.00 51.69 85 LYS A N 1
ATOM 657 C CA . LYS A 1 85 ? -25.537 0.235 1.649 1.00 51.69 85 LYS A CA 1
ATOM 658 C C . LYS A 1 85 ? -24.963 1.027 0.474 1.00 51.69 85 LYS A C 1
ATOM 660 O O . LYS A 1 85 ? -25.019 0.522 -0.651 1.00 51.69 85 LYS A O 1
ATOM 665 N N . PRO A 1 86 ? -24.426 2.239 0.690 1.00 55.72 86 PRO A N 1
ATOM 666 C CA . PRO A 1 86 ? -23.655 2.911 -0.346 1.00 55.72 86 PRO A CA 1
ATOM 667 C C . PRO A 1 86 ? -22.492 2.002 -0.762 1.00 55.72 86 PRO A C 1
ATOM 669 O O . PRO A 1 86 ? -21.778 1.471 0.090 1.00 55.72 86 PRO A O 1
ATOM 672 N N . LYS A 1 87 ? -22.341 1.762 -2.070 1.00 54.59 87 LYS A N 1
ATOM 673 C CA . LYS A 1 87 ? -21.202 0.998 -2.589 1.00 54.59 87 LYS A CA 1
ATOM 674 C C . LYS A 1 87 ? -19.944 1.863 -2.511 1.00 54.59 87 LYS A C 1
ATOM 676 O O . LYS A 1 87 ? -19.977 3.031 -2.884 1.00 54.59 87 LYS A O 1
ATOM 681 N N . CYS A 1 88 ? -18.841 1.253 -2.085 1.00 55.72 88 CYS A N 1
ATOM 682 C CA . CYS A 1 88 ? -17.507 1.858 -2.034 1.00 55.72 88 CYS A CA 1
ATOM 683 C C . CYS A 1 88 ? -17.023 2.348 -3.404 1.00 55.72 88 CYS A C 1
ATOM 685 O O . CYS A 1 88 ? -16.300 3.328 -3.496 1.00 55.72 88 CYS A O 1
ATOM 687 N N . ALA A 1 89 ? -17.450 1.696 -4.480 1.00 60.00 89 ALA A N 1
ATOM 688 C CA . ALA A 1 89 ? -17.184 2.121 -5.840 1.00 60.00 89 ALA A CA 1
ATOM 689 C C . ALA A 1 89 ? -18.353 1.716 -6.731 1.00 60.00 89 ALA A C 1
ATOM 691 O O . ALA A 1 89 ? -19.080 0.757 -6.443 1.00 60.00 89 ALA A O 1
ATOM 692 N N . ILE A 1 90 ? -18.540 2.452 -7.817 1.00 65.19 90 ILE A N 1
ATOM 693 C CA . ILE A 1 90 ? -19.511 2.073 -8.831 1.00 65.19 90 ILE A CA 1
ATOM 694 C C . ILE A 1 90 ? -18.824 1.094 -9.767 1.00 65.19 90 ILE A C 1
ATOM 696 O O . ILE A 1 90 ? -17.731 1.368 -10.248 1.00 65.19 90 ILE A O 1
ATOM 700 N N . THR A 1 91 ? -19.466 -0.042 -10.011 1.00 64.56 91 THR A N 1
ATOM 701 C CA . THR A 1 91 ? -18.954 -1.071 -10.907 1.00 64.56 91 THR A CA 1
ATOM 702 C C . THR A 1 91 ? -19.894 -1.332 -12.080 1.00 64.56 91 THR A C 1
ATOM 704 O O . THR A 1 91 ? -21.115 -1.236 -11.949 1.00 64.56 91 THR A O 1
ATOM 707 N N . GLU A 1 92 ? -19.307 -1.665 -13.222 1.00 67.12 92 GLU A N 1
ATOM 708 C CA . GLU A 1 92 ? -19.920 -2.157 -14.454 1.00 67.12 92 GLU A CA 1
ATOM 709 C C . GLU A 1 92 ? -19.462 -3.605 -14.721 1.00 67.12 92 GLU A C 1
ATOM 711 O O . GLU A 1 92 ? -18.612 -4.138 -14.004 1.00 67.12 92 GLU A O 1
ATOM 716 N N . GLN A 1 93 ? -20.073 -4.263 -15.715 1.00 69.31 93 GLN A N 1
ATOM 717 C CA . GLN A 1 93 ? -19.811 -5.669 -16.076 1.00 69.31 93 GLN A CA 1
ATOM 718 C C . GLN A 1 93 ? -19.868 -6.618 -14.866 1.00 69.31 93 GLN A C 1
ATOM 720 O O . GLN A 1 93 ? -18.866 -7.215 -14.472 1.00 69.31 93 GLN A O 1
ATOM 725 N N . ASP A 1 94 ? -21.036 -6.701 -14.226 1.00 63.03 94 ASP A N 1
ATOM 726 C CA . ASP A 1 94 ? -21.285 -7.592 -13.081 1.00 63.03 94 ASP A CA 1
ATOM 727 C C . ASP A 1 94 ? -20.339 -7.396 -11.890 1.00 63.03 94 ASP A C 1
ATOM 729 O O . ASP A 1 94 ? -20.114 -8.301 -11.091 1.00 63.03 94 ASP A O 1
ATOM 733 N N . GLY A 1 95 ? -19.806 -6.186 -11.725 1.00 58.53 95 GLY A N 1
ATOM 734 C CA . GLY A 1 95 ? -18.949 -5.874 -10.588 1.00 58.53 95 GLY A CA 1
ATOM 735 C C . GLY A 1 95 ? -17.456 -5.910 -10.889 1.00 58.53 95 GLY A C 1
ATOM 736 O O . GLY A 1 95 ? -16.677 -5.627 -9.984 1.00 58.53 95 GLY A O 1
ATOM 737 N N . THR A 1 96 ? -17.057 -6.244 -12.118 1.00 59.66 96 THR A N 1
ATOM 738 C CA . THR A 1 96 ? -15.647 -6.490 -12.464 1.00 59.66 96 THR A CA 1
ATOM 739 C C . THR A 1 96 ? -14.891 -5.249 -12.934 1.00 59.66 96 THR A C 1
ATOM 741 O O . THR A 1 96 ? -13.669 -5.200 -12.811 1.00 59.66 96 THR A O 1
ATOM 744 N N . VAL A 1 97 ? -15.591 -4.221 -13.418 1.00 62.16 97 VAL A N 1
ATOM 745 C CA . VAL A 1 97 ? -14.980 -2.985 -13.932 1.00 62.16 97 VAL A CA 1
ATOM 746 C C . VAL A 1 97 ? -15.418 -1.801 -13.079 1.00 62.16 97 VAL A C 1
ATOM 748 O O . VAL A 1 97 ? -16.606 -1.653 -12.831 1.00 62.16 97 VAL A O 1
ATOM 751 N N . LEU A 1 98 ? -14.503 -0.939 -12.629 1.00 62.84 98 LEU A N 1
ATOM 752 C CA . LEU A 1 98 ? -14.866 0.302 -11.930 1.00 62.84 98 LEU A CA 1
ATOM 753 C C . LEU A 1 98 ? -15.333 1.387 -12.911 1.00 62.84 98 LEU A C 1
ATOM 755 O O . LEU A 1 98 ? -14.791 1.528 -14.004 1.00 62.84 98 LEU A O 1
ATOM 759 N N . VAL A 1 99 ? -16.295 2.201 -12.481 1.00 63.28 99 VAL A N 1
ATOM 760 C CA . VAL A 1 99 ? -16.792 3.368 -13.214 1.00 63.28 99 VAL A CA 1
ATOM 761 C C . VAL A 1 99 ? -16.462 4.629 -12.435 1.00 63.28 99 VAL A C 1
ATOM 763 O O . VAL A 1 99 ? -17.087 4.912 -11.411 1.00 63.28 99 VAL A O 1
ATOM 766 N N . GLY A 1 100 ? -15.515 5.407 -12.955 1.00 65.12 100 GLY A N 1
ATOM 767 C CA . GLY A 1 100 ? -14.972 6.569 -12.252 1.00 65.12 100 GLY A CA 1
ATOM 768 C C . GLY A 1 100 ? -14.097 6.171 -11.062 1.00 65.12 100 GLY A C 1
ATOM 769 O O . GLY A 1 100 ? -13.619 5.040 -10.975 1.00 65.12 100 GLY A O 1
ATOM 770 N N . GLU A 1 101 ? -13.875 7.117 -10.154 1.00 54.28 101 GLU A N 1
ATOM 771 C CA . GLU A 1 101 ? -13.095 6.897 -8.935 1.00 54.28 101 GLU A CA 1
ATOM 772 C C . GLU A 1 101 ? -13.964 6.259 -7.839 1.00 54.28 101 GLU A C 1
ATOM 774 O O . GLU A 1 101 ? -15.157 6.554 -7.705 1.00 54.28 101 GLU A O 1
ATOM 779 N N . ALA A 1 102 ? -13.378 5.348 -7.060 1.00 53.81 102 ALA A N 1
ATOM 780 C CA . ALA A 1 102 ? -14.047 4.742 -5.915 1.00 53.81 102 ALA A CA 1
ATOM 781 C C . ALA A 1 102 ? -14.340 5.814 -4.848 1.00 53.81 102 ALA A C 1
ATOM 783 O O . ALA A 1 102 ? -13.443 6.528 -4.414 1.00 53.81 102 ALA A O 1
ATOM 784 N N . VAL A 1 103 ? -15.598 5.917 -4.409 1.00 50.91 103 VAL A N 1
ATOM 785 C CA . VAL A 1 103 ? -16.050 6.875 -3.379 1.00 50.91 103 VAL A CA 1
ATOM 786 C C . VAL A 1 103 ? -15.529 6.498 -1.985 1.00 50.91 103 VAL A C 1
ATOM 788 O O . VAL A 1 103 ? -15.406 7.351 -1.116 1.00 50.91 103 VAL A O 1
ATOM 791 N N . ALA A 1 104 ? -15.177 5.231 -1.773 1.00 45.25 104 ALA A N 1
ATOM 792 C CA . ALA A 1 104 ? -14.304 4.805 -0.695 1.00 45.25 104 ALA A CA 1
ATOM 793 C C . ALA A 1 104 ? -13.016 4.313 -1.345 1.00 45.25 104 ALA A C 1
ATOM 795 O O . ALA A 1 104 ? -13.003 3.220 -1.916 1.00 45.25 104 ALA A O 1
ATOM 796 N N . GLY A 1 105 ? -11.964 5.130 -1.295 1.00 46.84 105 GLY A N 1
ATOM 797 C CA . GLY A 1 105 ? -10.614 4.723 -1.671 1.00 46.84 105 GLY A CA 1
ATOM 798 C C . GLY A 1 105 ? -10.192 3.521 -0.827 1.00 46.84 105 GLY A C 1
ATOM 799 O O . GLY A 1 105 ? -9.754 3.654 0.311 1.00 46.84 105 GLY A O 1
ATOM 800 N N . HIS A 1 106 ? -10.514 2.328 -1.312 1.00 43.94 106 HIS A N 1
ATOM 801 C CA . HIS A 1 106 ? -10.192 1.076 -0.639 1.00 43.94 106 HIS A CA 1
ATOM 802 C C . HIS A 1 106 ? -10.008 -0.096 -1.597 1.00 43.94 106 HIS A C 1
ATOM 804 O O . HIS A 1 106 ? -9.595 -1.159 -1.148 1.00 43.94 106 HIS A O 1
ATOM 810 N N . VAL A 1 107 ? -10.315 0.048 -2.893 1.00 43.03 107 VAL A N 1
ATOM 811 C CA . VAL A 1 107 ? -9.994 -0.980 -3.891 1.00 43.03 107 VAL A CA 1
ATOM 812 C C . VAL A 1 107 ? -9.817 -0.338 -5.267 1.00 43.03 107 VAL A C 1
ATOM 814 O O . VAL A 1 107 ? -10.790 0.114 -5.869 1.00 43.03 107 VAL A O 1
ATOM 817 N N . PHE A 1 108 ? -8.596 -0.384 -5.802 1.00 52.03 108 PHE A N 1
ATOM 818 C CA . PHE A 1 108 ? -8.356 -0.300 -7.244 1.00 52.03 108 PHE A CA 1
ATOM 819 C C . PHE A 1 108 ? -8.070 -1.711 -7.783 1.00 52.03 108 PHE A C 1
ATOM 821 O O . PHE A 1 108 ? -7.169 -2.380 -7.275 1.00 52.03 108 PHE A O 1
ATOM 828 N N . PRO A 1 109 ? -8.769 -2.185 -8.832 1.00 44.28 109 PRO A N 1
ATOM 829 C CA . PRO A 1 109 ? -8.466 -3.436 -9.529 1.00 44.28 109 PRO A CA 1
ATOM 830 C C . PRO A 1 109 ? -7.292 -3.265 -10.516 1.00 44.28 109 PRO A C 1
ATOM 832 O O . PRO A 1 109 ? -7.333 -3.750 -11.643 1.00 44.28 109 PRO A O 1
ATOM 835 N N . GLY A 1 110 ? -6.242 -2.548 -10.110 1.00 48.03 110 GLY A N 1
ATOM 836 C CA . GLY A 1 110 ? -5.068 -2.261 -10.931 1.00 48.03 110 GLY A CA 1
ATOM 837 C C . GLY A 1 110 ? -3.814 -2.282 -10.072 1.00 48.03 110 GLY A C 1
ATOM 838 O O . GLY A 1 110 ? -3.560 -1.325 -9.353 1.00 48.03 110 GLY A O 1
ATOM 839 N N . THR A 1 111 ? -3.087 -3.406 -10.128 1.00 56.44 111 THR A N 1
ATOM 840 C CA . THR A 1 111 ? -1.806 -3.686 -9.444 1.00 56.44 111 THR A CA 1
ATOM 841 C C . THR A 1 111 ? -1.732 -3.175 -8.004 1.00 56.44 111 THR A C 1
ATOM 843 O O . THR A 1 111 ? -1.195 -2.104 -7.737 1.00 56.44 111 THR A O 1
ATOM 846 N N . ALA A 1 112 ? -2.240 -3.976 -7.067 1.00 75.19 112 ALA A N 1
ATOM 847 C CA . ALA A 1 112 ? -2.043 -3.734 -5.645 1.00 75.19 112 ALA A CA 1
ATOM 848 C C . ALA A 1 112 ? -0.539 -3.684 -5.324 1.00 75.19 112 ALA A C 1
ATOM 850 O O . ALA A 1 112 ? 0.199 -4.635 -5.598 1.00 75.19 112 ALA A O 1
ATOM 851 N N . PHE A 1 113 ? -0.100 -2.563 -4.760 1.00 88.25 113 PHE A N 1
ATOM 852 C CA . PHE A 1 113 ? 1.239 -2.416 -4.213 1.00 88.25 113 PHE A CA 1
ATOM 853 C C . PHE A 1 113 ? 1.239 -2.885 -2.763 1.00 88.25 113 PHE A C 1
ATOM 855 O O . PHE A 1 113 ? 0.440 -2.407 -1.963 1.00 88.25 113 PHE A O 1
ATOM 862 N N . VAL A 1 114 ? 2.139 -3.802 -2.416 1.00 93.25 114 VAL A N 1
ATOM 863 C CA . VAL A 1 114 ? 2.360 -4.205 -1.018 1.00 93.25 114 VAL A CA 1
ATOM 864 C C . VAL A 1 114 ? 3.264 -3.222 -0.284 1.00 93.25 114 VAL A C 1
ATOM 866 O O . VAL A 1 114 ? 3.176 -3.099 0.934 1.00 93.25 114 VAL A O 1
ATOM 869 N N . ILE A 1 115 ? 4.105 -2.492 -1.024 1.00 93.88 115 ILE A N 1
ATOM 870 C CA . ILE A 1 115 ? 4.895 -1.368 -0.518 1.00 93.88 115 ILE A CA 1
ATOM 871 C C . ILE A 1 115 ? 4.831 -0.240 -1.545 1.00 93.88 115 ILE A C 1
ATOM 873 O O . ILE A 1 115 ? 5.165 -0.429 -2.713 1.00 93.88 115 ILE A O 1
ATOM 877 N N . LEU A 1 116 ? 4.429 0.946 -1.100 1.00 94.69 116 LEU A N 1
ATOM 878 C CA . LEU A 1 116 ? 4.352 2.140 -1.929 1.00 94.69 116 LEU A CA 1
ATOM 879 C C . LEU A 1 116 ? 4.971 3.319 -1.171 1.00 94.69 116 LEU A C 1
ATOM 881 O O . LEU A 1 116 ? 4.706 3.501 0.016 1.00 94.69 116 LEU A O 1
ATOM 885 N N . SER A 1 117 ? 5.818 4.101 -1.838 1.00 96.19 117 SER A N 1
ATOM 886 C CA . SER A 1 117 ? 6.570 5.194 -1.210 1.00 96.19 117 SER A CA 1
ATOM 887 C C . SER A 1 117 ? 6.683 6.412 -2.119 1.00 96.19 117 SER A C 1
ATOM 889 O O . SER A 1 117 ? 6.658 6.307 -3.341 1.00 96.19 117 SER A O 1
ATOM 891 N N . LYS A 1 118 ? 6.858 7.595 -1.523 1.00 96.19 118 LYS A N 1
ATOM 892 C CA . LYS A 1 118 ? 7.195 8.809 -2.281 1.00 96.19 118 LYS A CA 1
ATOM 893 C C . LYS A 1 118 ? 8.690 9.060 -2.417 1.00 96.19 118 LYS A C 1
ATOM 895 O O . LYS A 1 118 ? 9.102 9.799 -3.310 1.00 96.19 118 LYS A O 1
ATOM 900 N N . THR A 1 119 ? 9.492 8.487 -1.523 1.00 95.38 119 THR A N 1
ATOM 901 C CA . THR A 1 119 ? 10.885 8.897 -1.287 1.00 95.38 119 THR A CA 1
ATOM 902 C C . THR A 1 119 ? 11.890 7.756 -1.404 1.00 95.38 119 THR A C 1
ATOM 904 O O . THR A 1 119 ? 13.053 7.950 -1.072 1.00 95.38 119 THR A O 1
ATOM 907 N N . GLY A 1 120 ? 11.467 6.589 -1.885 1.00 94.00 120 GLY A N 1
ATOM 908 C CA . GLY A 1 120 ? 12.331 5.430 -2.093 1.00 94.00 120 GLY A CA 1
ATOM 909 C C . GLY A 1 120 ? 11.990 4.270 -1.169 1.00 94.00 120 GLY A C 1
ATOM 910 O O . GLY A 1 120 ? 11.167 4.393 -0.256 1.00 94.00 120 GLY A O 1
ATOM 911 N N . ILE A 1 121 ? 12.616 3.133 -1.448 1.00 95.44 121 ILE A N 1
ATOM 912 C CA . ILE A 1 121 ? 12.455 1.880 -0.710 1.00 95.44 121 ILE A CA 1
ATOM 913 C C . ILE A 1 121 ? 13.845 1.272 -0.588 1.00 95.44 121 ILE A C 1
ATOM 915 O O . ILE A 1 121 ? 14.520 1.067 -1.591 1.00 95.44 121 ILE A O 1
ATOM 919 N N . THR A 1 122 ? 14.279 0.975 0.629 1.00 93.06 122 THR A N 1
ATOM 920 C CA . THR A 1 122 ? 15.587 0.370 0.875 1.00 93.06 122 THR A CA 1
ATOM 921 C C . THR A 1 122 ? 15.431 -0.882 1.720 1.00 93.06 122 THR A C 1
ATOM 923 O O . THR A 1 122 ? 14.681 -0.899 2.696 1.00 93.06 122 THR A O 1
ATOM 926 N N . ASN A 1 123 ? 16.159 -1.932 1.352 1.00 90.50 123 ASN A N 1
ATOM 927 C CA . ASN A 1 123 ? 16.411 -3.072 2.212 1.00 90.50 123 ASN A CA 1
ATOM 928 C C . ASN A 1 123 ? 17.878 -3.020 2.648 1.00 90.50 123 ASN A C 1
ATOM 930 O O . ASN A 1 123 ? 18.753 -2.608 1.889 1.00 90.50 123 ASN A O 1
ATOM 934 N N . THR A 1 124 ? 18.148 -3.351 3.906 1.00 87.62 124 THR A N 1
ATOM 935 C CA . THR A 1 124 ? 19.487 -3.202 4.491 1.00 87.62 124 THR A CA 1
ATOM 936 C C . THR A 1 124 ? 19.963 -4.519 5.088 1.00 87.62 124 THR A C 1
ATOM 938 O O . THR A 1 124 ? 19.178 -5.428 5.360 1.00 87.62 124 THR A O 1
ATOM 941 N N . GLY A 1 125 ? 21.269 -4.631 5.322 1.00 85.44 125 GLY A N 1
ATOM 942 C CA . GLY A 1 125 ? 21.852 -5.814 5.945 1.00 85.44 125 GLY A CA 1
ATOM 943 C C . GLY A 1 125 ? 21.967 -6.983 4.970 1.00 85.44 125 GLY A C 1
ATOM 944 O O . GLY A 1 125 ? 22.603 -6.858 3.930 1.00 85.44 125 GLY A O 1
ATOM 945 N N . SER A 1 126 ? 21.414 -8.142 5.334 1.00 83.00 126 SER A N 1
ATOM 946 C CA . SER A 1 126 ? 21.573 -9.388 4.572 1.00 83.00 126 SER A CA 1
ATOM 947 C C . SER A 1 126 ? 20.561 -9.575 3.440 1.00 83.00 126 SER A C 1
ATOM 949 O O . SER A 1 126 ? 20.574 -10.635 2.825 1.00 83.00 126 SER A O 1
ATOM 951 N N . HIS A 1 127 ? 19.669 -8.604 3.200 1.00 86.19 127 HIS A N 1
ATOM 952 C CA . HIS A 1 127 ? 18.612 -8.690 2.181 1.00 86.19 127 HIS A CA 1
ATOM 953 C C . HIS A 1 127 ? 17.741 -9.960 2.302 1.00 86.19 127 HIS A C 1
ATOM 955 O O . HIS A 1 127 ? 17.362 -10.574 1.315 1.00 86.19 127 HIS A O 1
ATOM 961 N N . ALA A 1 128 ? 17.421 -10.368 3.537 1.00 84.94 128 ALA A N 1
ATOM 962 C CA . ALA A 1 128 ? 16.630 -11.575 3.829 1.00 84.94 128 AL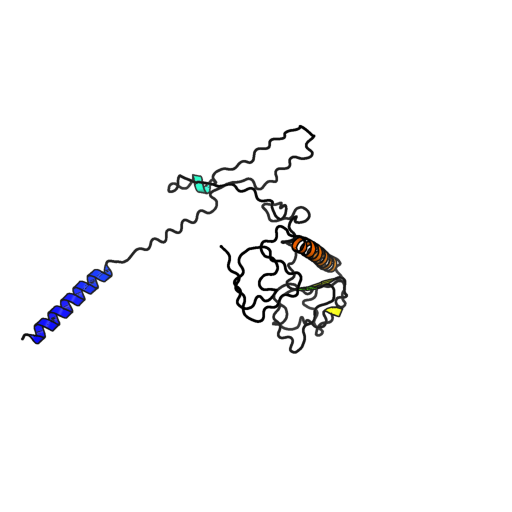A A CA 1
ATOM 963 C C . ALA A 1 128 ? 15.115 -11.308 3.969 1.00 84.94 128 ALA A C 1
ATOM 965 O O . ALA A 1 128 ? 14.374 -12.158 4.463 1.00 84.94 128 ALA A O 1
ATOM 966 N N . SER A 1 129 ? 14.664 -10.106 3.605 1.00 88.81 129 SER A N 1
ATOM 967 C CA . SER A 1 129 ? 13.237 -9.767 3.554 1.00 88.81 129 SER A CA 1
ATOM 968 C C . SER A 1 129 ? 12.552 -10.617 2.493 1.00 88.81 129 SER A C 1
ATOM 970 O O . SER A 1 129 ? 13.167 -10.891 1.478 1.00 88.81 129 SER A O 1
ATOM 972 N N . VAL A 1 130 ? 11.291 -10.994 2.705 1.00 90.44 130 VAL A N 1
ATOM 973 C CA . VAL A 1 130 ? 10.494 -11.738 1.718 1.00 90.44 130 VAL A CA 1
ATOM 974 C C . VAL A 1 130 ? 9.273 -10.901 1.359 1.00 90.44 130 VAL A C 1
ATOM 976 O O . VAL A 1 130 ? 8.342 -10.764 2.153 1.00 90.44 130 VAL A O 1
ATOM 979 N N . ILE A 1 131 ? 9.291 -10.306 0.171 1.00 90.44 131 ILE A N 1
ATOM 980 C CA . ILE A 1 131 ? 8.259 -9.405 -0.342 1.00 90.44 131 ILE A CA 1
ATOM 981 C C . ILE A 1 131 ? 7.464 -10.157 -1.405 1.00 90.44 131 ILE A C 1
ATOM 983 O O . ILE A 1 131 ? 7.986 -10.504 -2.457 1.00 90.44 131 ILE A O 1
ATOM 987 N N . THR A 1 132 ? 6.182 -10.411 -1.155 1.00 90.25 132 THR A N 1
ATOM 988 C CA . THR A 1 132 ? 5.282 -11.022 -2.146 1.00 90.25 132 THR A CA 1
ATOM 989 C C . THR A 1 132 ? 4.265 -9.990 -2.603 1.00 90.25 132 THR A C 1
ATOM 991 O O . THR A 1 132 ? 3.375 -9.629 -1.839 1.00 90.25 132 THR A O 1
ATOM 994 N N . GLY A 1 133 ? 4.398 -9.515 -3.839 1.00 89.19 133 GLY A N 1
ATOM 995 C CA . GLY A 1 133 ? 3.576 -8.461 -4.427 1.00 89.19 133 GLY A CA 1
ATOM 996 C C . GLY A 1 133 ? 4.404 -7.327 -5.026 1.00 89.19 133 GLY A C 1
ATOM 997 O O . GLY A 1 133 ? 5.626 -7.273 -4.890 1.00 89.19 133 GLY A O 1
ATOM 998 N N . ASN A 1 134 ? 3.723 -6.413 -5.715 1.00 92.00 134 ASN A N 1
ATOM 999 C CA . ASN A 1 134 ? 4.379 -5.295 -6.384 1.00 92.00 134 ASN A CA 1
ATOM 1000 C C . ASN A 1 134 ? 4.810 -4.229 -5.380 1.00 92.00 134 ASN A C 1
ATOM 1002 O O . ASN A 1 134 ? 4.098 -3.955 -4.413 1.00 92.00 134 ASN A O 1
ATOM 1006 N N . ILE A 1 135 ? 5.935 -3.578 -5.646 1.00 94.38 135 ILE A N 1
ATOM 1007 C CA . ILE A 1 135 ? 6.381 -2.412 -4.883 1.00 94.38 135 ILE A CA 1
ATOM 1008 C C . ILE A 1 135 ? 6.607 -1.236 -5.821 1.00 94.38 135 ILE A C 1
ATOM 1010 O O . ILE A 1 135 ? 6.822 -1.434 -7.016 1.00 94.38 1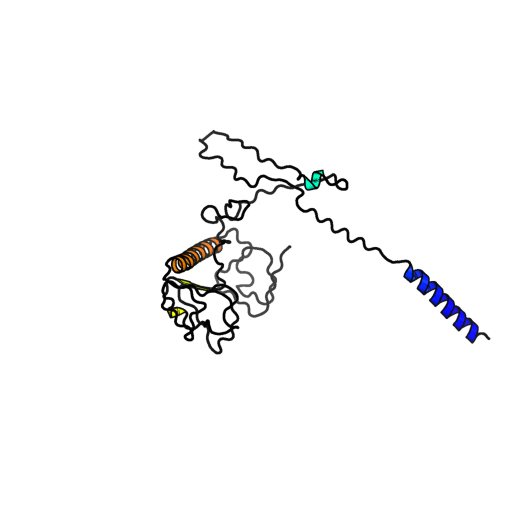35 ILE A O 1
ATOM 1014 N N . GLY A 1 136 ? 6.560 -0.009 -5.316 1.00 95.19 136 GLY A N 1
ATOM 1015 C CA . GLY A 1 136 ? 6.815 1.137 -6.177 1.00 95.19 136 GLY A CA 1
ATOM 1016 C C . GLY A 1 136 ? 7.114 2.428 -5.448 1.00 95.19 136 GLY A C 1
ATOM 1017 O O . GLY A 1 136 ? 6.759 2.613 -4.282 1.00 95.19 136 GLY A O 1
ATOM 1018 N N . SER A 1 137 ? 7.768 3.337 -6.167 1.00 95.69 137 SER A N 1
ATOM 1019 C CA . SER A 1 137 ? 8.061 4.666 -5.653 1.00 95.69 137 SER A CA 1
ATOM 1020 C C . SER A 1 137 ? 7.861 5.755 -6.707 1.00 95.69 137 SER A C 1
ATOM 1022 O O . SER A 1 137 ? 8.320 5.624 -7.842 1.00 95.69 137 SER A O 1
ATOM 1024 N N . SER A 1 138 ? 7.175 6.837 -6.330 1.00 95.19 138 SER A N 1
ATOM 1025 C CA . SER A 1 138 ? 6.944 8.031 -7.163 1.00 95.19 138 SER A CA 1
ATOM 1026 C C . SER A 1 138 ? 6.645 9.253 -6.278 1.00 95.19 138 SER A C 1
ATOM 1028 O O . SER A 1 138 ? 5.963 9.106 -5.269 1.00 95.19 138 SER A O 1
ATOM 1030 N N . PRO A 1 139 ? 7.126 10.475 -6.588 1.00 96.25 139 PRO A N 1
ATOM 1031 C CA . PRO A 1 139 ? 7.748 10.912 -7.842 1.00 96.25 139 PRO A CA 1
ATOM 1032 C C . PRO A 1 139 ? 9.270 10.759 -7.887 1.00 96.25 139 PRO A C 1
ATOM 1034 O O . PRO A 1 139 ? 9.893 11.172 -8.863 1.00 96.25 139 PRO A O 1
ATOM 1037 N N . ILE A 1 140 ? 9.884 10.235 -6.827 1.00 96.00 140 ILE A N 1
ATOM 1038 C CA . ILE A 1 140 ? 11.334 10.059 -6.782 1.00 96.00 140 ILE A CA 1
ATOM 1039 C C . ILE A 1 140 ? 11.823 9.114 -7.885 1.00 96.00 140 ILE A C 1
ATOM 1041 O O . ILE A 1 140 ? 11.129 8.171 -8.264 1.00 96.00 140 ILE A O 1
ATOM 1045 N N . THR A 1 141 ? 13.038 9.370 -8.371 1.00 97.31 141 THR A N 1
ATOM 1046 C CA . THR A 1 141 ? 13.732 8.513 -9.339 1.00 97.31 141 THR A CA 1
ATOM 1047 C C . THR A 1 141 ? 13.822 7.063 -8.861 1.00 97.31 141 THR A C 1
ATOM 1049 O O . THR A 1 141 ? 13.970 6.802 -7.662 1.00 97.31 141 THR A O 1
ATOM 1052 N N . ALA A 1 142 ? 13.788 6.110 -9.797 1.00 97.00 142 ALA A N 1
ATOM 1053 C CA . ALA A 1 142 ? 13.893 4.692 -9.471 1.00 97.00 142 ALA A CA 1
ATOM 1054 C C . ALA A 1 142 ? 15.270 4.307 -8.893 1.00 97.00 142 ALA A C 1
ATOM 1056 O O . ALA A 1 142 ? 15.400 3.249 -8.279 1.00 97.00 142 ALA A O 1
ATOM 1057 N N . ALA A 1 143 ? 16.273 5.190 -8.999 1.00 96.12 143 ALA A N 1
ATOM 1058 C CA . ALA A 1 143 ? 17.556 5.042 -8.313 1.00 96.12 143 ALA A CA 1
ATOM 1059 C C . ALA A 1 143 ? 17.420 4.998 -6.779 1.00 96.12 143 ALA A C 1
ATOM 1061 O O . ALA A 1 143 ? 18.259 4.408 -6.115 1.00 96.12 143 ALA A O 1
ATOM 1062 N N . ALA A 1 144 ? 16.349 5.557 -6.203 1.00 96.25 144 ALA A N 1
ATOM 1063 C CA . ALA A 1 144 ? 16.087 5.502 -4.760 1.00 96.25 144 ALA A CA 1
ATOM 1064 C C . ALA A 1 144 ? 15.527 4.148 -4.275 1.00 96.25 144 ALA A C 1
ATOM 1066 O O . ALA A 1 144 ? 15.080 4.034 -3.132 1.00 96.25 144 ALA A O 1
ATOM 1067 N N . MET A 1 145 ? 15.486 3.146 -5.154 1.00 94.81 145 MET A N 1
ATOM 1068 C CA . MET A 1 145 ? 15.125 1.764 -4.830 1.00 94.81 145 MET A CA 1
ATOM 1069 C C . MET A 1 145 ? 16.294 0.796 -5.047 1.00 94.81 145 MET A C 1
ATOM 1071 O O . MET A 1 145 ? 16.094 -0.413 -5.072 1.00 94.81 145 MET A O 1
ATOM 1075 N N . ASP A 1 146 ? 17.517 1.307 -5.207 1.00 89.25 146 ASP A N 1
ATOM 1076 C CA . ASP A 1 146 ? 18.724 0.510 -5.448 1.00 89.25 146 ASP A CA 1
ATOM 1077 C C . ASP A 1 146 ? 19.039 -0.505 -4.338 1.00 89.25 146 ASP A C 1
ATOM 1079 O O . ASP A 1 146 ? 19.680 -1.510 -4.615 1.00 89.25 146 ASP A O 1
ATOM 1083 N N . GLY A 1 147 ? 18.547 -0.291 -3.117 1.00 89.38 147 GLY A N 1
ATOM 1084 C CA . GLY A 1 147 ? 18.697 -1.208 -1.987 1.00 89.38 147 GLY A CA 1
ATOM 1085 C C . GLY A 1 147 ? 17.716 -2.385 -1.944 1.00 89.38 147 GLY A C 1
ATOM 1086 O O . GLY A 1 147 ? 17.741 -3.117 -0.965 1.00 89.38 147 GLY A O 1
ATOM 1087 N N . VAL A 1 148 ? 16.830 -2.566 -2.926 1.00 91.88 148 VAL A N 1
ATOM 1088 C CA . VAL A 1 148 ? 15.959 -3.755 -3.038 1.00 91.88 148 VAL A CA 1
ATOM 1089 C C . VAL A 1 148 ? 16.362 -4.518 -4.287 1.00 91.88 148 VAL A C 1
ATOM 1091 O O . VAL A 1 148 ? 16.469 -3.907 -5.349 1.00 91.88 148 VAL A O 1
ATOM 1094 N N . PHE A 1 149 ? 16.594 -5.828 -4.200 1.00 90.81 149 PHE A N 1
ATOM 1095 C CA . PHE A 1 149 ? 17.199 -6.583 -5.299 1.00 90.81 149 PHE A CA 1
ATOM 1096 C C . PHE A 1 149 ? 16.228 -7.533 -6.008 1.00 90.81 149 PHE A C 1
ATOM 1098 O O . PHE A 1 149 ? 15.440 -8.230 -5.376 1.00 90.81 149 PHE A O 1
ATOM 1105 N N . CYS A 1 150 ? 16.351 -7.620 -7.340 1.00 85.44 150 CYS A N 1
ATOM 1106 C CA . CYS A 1 150 ? 15.659 -8.630 -8.152 1.00 85.44 150 CYS A CA 1
ATOM 1107 C C . CYS A 1 150 ? 16.300 -10.024 -8.071 1.00 85.44 150 CYS A C 1
ATOM 1109 O O . CYS A 1 150 ? 15.643 -11.028 -8.326 1.00 85.44 150 CYS A O 1
ATOM 1111 N N . SER A 1 151 ? 17.594 -10.093 -7.743 1.00 70.00 151 SER A N 1
ATOM 1112 C CA . SER A 1 151 ? 18.447 -11.260 -8.008 1.00 70.00 151 SER A CA 1
ATOM 1113 C C . SER A 1 151 ? 18.364 -12.395 -6.981 1.00 70.00 151 SER A C 1
ATOM 1115 O O . SER A 1 151 ? 19.279 -13.215 -6.906 1.00 70.00 151 SER A O 1
ATOM 1117 N N . GLY A 1 152 ? 17.321 -12.453 -6.161 1.00 57.94 152 GLY A N 1
ATOM 1118 C CA . GLY A 1 152 ? 17.109 -13.567 -5.243 1.00 57.94 152 GLY A CA 1
ATOM 1119 C C . GLY A 1 152 ? 15.781 -14.249 -5.548 1.00 57.94 152 GLY A C 1
ATOM 1120 O O . GLY A 1 152 ? 14.790 -13.537 -5.676 1.00 57.94 152 GLY A O 1
ATOM 1121 N N . PRO A 1 153 ? 15.695 -15.593 -5.578 1.00 54.09 153 PRO A N 1
ATOM 1122 C CA . PRO A 1 153 ? 14.399 -16.274 -5.520 1.00 54.09 153 PRO A CA 1
ATOM 1123 C C . PRO A 1 153 ? 13.607 -15.962 -4.230 1.00 54.09 153 PRO A C 1
ATOM 1125 O O . PRO A 1 153 ? 12.459 -16.381 -4.126 1.00 54.09 153 PRO A O 1
ATOM 1128 N N . ASP A 1 154 ? 14.190 -15.213 -3.283 1.00 60.91 154 ASP A N 1
ATOM 1129 C CA . ASP A 1 154 ? 13.641 -15.010 -1.945 1.00 60.91 154 ASP A CA 1
ATOM 1130 C C . ASP A 1 154 ? 13.315 -13.544 -1.588 1.00 60.91 154 ASP A C 1
ATOM 1132 O O . ASP A 1 154 ? 12.457 -13.342 -0.731 1.00 60.91 154 ASP A O 1
ATOM 1136 N N . GLU A 1 155 ? 13.940 -12.519 -2.203 1.00 86.25 155 GLU A N 1
ATOM 1137 C CA . GLU A 1 155 ? 13.705 -11.132 -1.744 1.00 86.25 155 GLU A CA 1
ATOM 1138 C C . GLU A 1 155 ? 12.370 -10.571 -2.230 1.00 86.25 155 GLU A C 1
ATOM 1140 O O . GLU A 1 155 ? 11.553 -10.132 -1.420 1.00 86.25 155 GLU A O 1
ATOM 1145 N N . ILE A 1 156 ? 12.129 -10.587 -3.544 1.00 88.06 156 ILE A N 1
ATOM 1146 C CA . ILE A 1 156 ? 10.882 -10.092 -4.126 1.00 88.06 156 ILE A CA 1
ATOM 1147 C C . ILE A 1 156 ? 10.275 -11.087 -5.113 1.00 88.06 156 ILE A C 1
ATOM 1149 O O . ILE A 1 156 ? 10.876 -11.489 -6.103 1.00 88.06 156 ILE A O 1
ATOM 1153 N N . THR A 1 157 ? 9.019 -11.437 -4.858 1.00 89.19 157 THR A N 1
ATOM 1154 C CA . THR A 1 157 ? 8.115 -12.117 -5.785 1.00 89.19 157 THR A CA 1
ATOM 1155 C C . THR A 1 157 ? 7.068 -11.104 -6.247 1.00 89.19 157 THR A C 1
ATOM 1157 O O . THR A 1 157 ? 5.982 -11.003 -5.676 1.00 89.19 157 THR A O 1
ATOM 1160 N N . GLY A 1 158 ? 7.417 -10.300 -7.250 1.00 89.12 158 GLY A N 1
ATOM 1161 C CA . GLY A 1 158 ? 6.586 -9.207 -7.757 1.00 89.12 158 GLY A CA 1
ATOM 1162 C C . GLY A 1 158 ? 7.353 -8.285 -8.700 1.00 89.12 158 GLY A C 1
ATOM 1163 O O . GLY A 1 158 ? 8.461 -8.604 -9.129 1.00 89.12 158 GLY A O 1
ATOM 1164 N N . THR A 1 159 ? 6.757 -7.141 -9.031 1.00 92.00 159 THR A N 1
ATOM 1165 C CA . THR A 1 159 ? 7.369 -6.123 -9.894 1.00 92.00 159 THR A CA 1
ATOM 1166 C C . THR A 1 159 ? 7.649 -4.837 -9.119 1.00 92.00 159 THR A C 1
ATOM 1168 O O . THR A 1 159 ? 6.788 -4.336 -8.395 1.00 92.00 159 THR A O 1
ATOM 1171 N N . ILE A 1 160 ? 8.849 -4.288 -9.302 1.00 94.62 160 ILE A N 1
ATOM 1172 C CA . ILE A 1 160 ? 9.268 -2.978 -8.802 1.00 94.62 160 ILE A CA 1
ATOM 1173 C C . ILE A 1 160 ? 8.894 -1.925 -9.847 1.00 94.62 160 ILE A C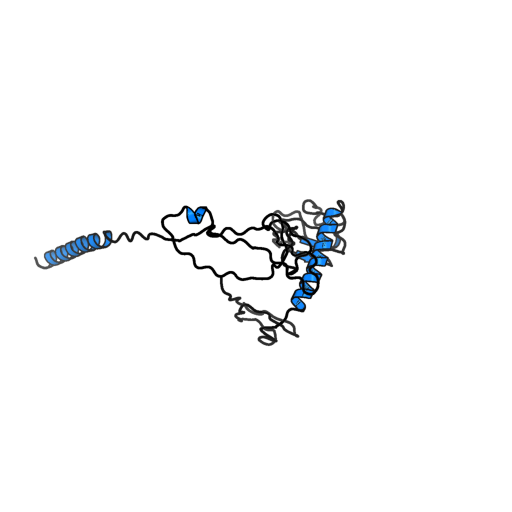 1
ATOM 1175 O O . ILE A 1 160 ? 9.430 -1.942 -10.951 1.00 94.62 160 ILE A O 1
ATOM 1179 N N . TYR A 1 161 ? 8.007 -0.992 -9.514 1.00 95.69 161 TYR A N 1
ATOM 1180 C CA . TYR A 1 161 ? 7.608 0.100 -10.403 1.00 95.69 161 TYR A CA 1
ATOM 1181 C C . TYR A 1 161 ? 8.298 1.414 -10.045 1.00 95.69 161 TYR A C 1
ATOM 1183 O O . TYR A 1 161 ? 8.327 1.826 -8.885 1.00 95.69 161 TYR A O 1
ATOM 1191 N N . GLY A 1 162 ? 8.802 2.112 -11.060 1.00 95.44 162 GLY A N 1
ATOM 1192 C CA . GLY A 1 162 ? 9.479 3.396 -10.895 1.00 95.44 162 GLY A CA 1
ATOM 1193 C C . GLY A 1 162 ? 9.136 4.401 -11.989 1.00 95.44 162 GLY A C 1
ATOM 1194 O O . GLY A 1 162 ? 8.579 4.068 -13.035 1.00 95.44 162 GLY A O 1
ATOM 1195 N N . VAL A 1 163 ? 9.486 5.663 -11.744 1.00 95.94 163 VAL A N 1
ATOM 1196 C CA . VAL A 1 163 ? 9.144 6.782 -12.638 1.00 95.94 163 VAL A CA 1
ATOM 1197 C C . VAL A 1 163 ? 10.055 6.927 -13.862 1.00 95.94 163 VAL A C 1
ATOM 1199 O O . VAL A 1 163 ? 9.721 7.664 -14.792 1.00 95.94 163 VAL A O 1
ATOM 1202 N N . ASP A 1 164 ? 11.202 6.250 -13.862 1.00 97.31 164 ASP A N 1
ATOM 1203 C CA . ASP A 1 164 ? 12.256 6.301 -14.879 1.00 97.31 164 ASP A CA 1
ATOM 1204 C C . ASP A 1 164 ? 12.986 4.947 -14.966 1.00 97.31 164 ASP A C 1
ATOM 1206 O O . ASP A 1 164 ? 12.560 3.977 -14.346 1.00 97.31 164 ASP A O 1
ATOM 1210 N N . ALA A 1 165 ? 14.049 4.858 -15.765 1.00 96.44 165 ALA A N 1
ATOM 1211 C CA . ALA A 1 165 ? 14.850 3.645 -15.944 1.00 96.44 165 ALA A CA 1
ATOM 1212 C C . ALA A 1 165 ? 16.079 3.575 -15.011 1.00 96.44 165 ALA A C 1
ATOM 1214 O O . ALA A 1 165 ? 17.019 2.838 -15.295 1.00 96.44 165 ALA A O 1
ATOM 1215 N N . ALA A 1 166 ? 16.125 4.373 -13.938 1.00 96.75 166 ALA A N 1
ATOM 1216 C CA . ALA A 1 166 ? 17.338 4.547 -13.134 1.00 96.75 166 ALA A CA 1
ATOM 1217 C C . ALA A 1 166 ? 17.536 3.488 -12.034 1.00 96.75 166 ALA A C 1
ATOM 1219 O O . ALA A 1 166 ? 18.483 3.589 -11.256 1.00 96.75 166 ALA A O 1
ATOM 1220 N N . TYR A 1 167 ? 16.663 2.483 -11.942 1.00 96.12 167 TYR A N 1
ATOM 1221 C CA . TYR A 1 167 ? 16.835 1.375 -11.005 1.00 96.12 167 TYR A CA 1
ATOM 1222 C C . TYR A 1 167 ? 18.037 0.520 -11.412 1.00 96.12 167 TYR A C 1
ATOM 1224 O O . TYR A 1 167 ? 18.099 0.025 -12.534 1.00 96.12 167 TYR A O 1
ATOM 1232 N N . VAL A 1 168 ? 18.989 0.342 -10.496 1.00 91.62 168 VAL A N 1
ATOM 1233 C CA . VAL A 1 168 ? 20.185 -0.491 -10.715 1.00 91.62 168 VAL A CA 1
ATOM 1234 C C . VAL A 1 168 ? 20.116 -1.794 -9.916 1.00 91.62 168 VAL A C 1
ATOM 1236 O O . VAL A 1 168 ? 20.542 -2.833 -10.422 1.00 91.62 168 VAL A O 1
ATOM 1239 N N . GLY A 1 169 ? 19.565 -1.749 -8.696 1.00 86.19 169 GLY A N 1
ATOM 1240 C CA . GLY A 1 169 ? 19.469 -2.900 -7.799 1.00 86.19 169 GLY A CA 1
ATOM 1241 C C . GLY A 1 169 ? 20.835 -3.528 -7.505 1.00 86.19 169 GLY A C 1
ATOM 1242 O O . GLY A 1 169 ? 21.851 -2.845 -7.384 1.00 86.19 169 GLY A O 1
ATOM 1243 N N . SER A 1 170 ? 20.876 -4.859 -7.482 1.00 87.06 170 SER A N 1
ATOM 1244 C CA . SER A 1 170 ? 22.095 -5.677 -7.377 1.00 87.06 170 SER A CA 1
ATOM 1245 C C . SER A 1 170 ? 22.840 -5.843 -8.710 1.00 87.06 170 SER A C 1
ATOM 1247 O O . SER A 1 170 ? 23.720 -6.697 -8.833 1.00 87.06 170 SER A O 1
ATOM 1249 N N . GLY A 1 171 ? 22.471 -5.068 -9.733 1.00 86.62 171 GLY A N 1
ATOM 1250 C CA . GLY A 1 171 ? 22.860 -5.299 -11.124 1.00 86.62 171 GLY A CA 1
ATOM 1251 C C . GLY A 1 171 ? 21.883 -6.189 -11.901 1.00 86.62 171 GLY A C 1
ATOM 1252 O O . GLY A 1 171 ? 22.077 -6.379 -13.100 1.00 86.62 171 GLY A O 1
ATOM 1253 N N . ASP A 1 172 ? 20.827 -6.695 -11.256 1.00 88.88 172 ASP A N 1
ATOM 1254 C CA . ASP A 1 172 ? 19.694 -7.357 -11.906 1.00 88.88 172 ASP A CA 1
ATOM 1255 C C . ASP A 1 172 ? 18.451 -6.456 -11.875 1.00 88.88 172 ASP A C 1
ATOM 1257 O O . ASP A 1 172 ? 18.047 -5.972 -10.820 1.00 88.88 172 ASP A O 1
ATOM 1261 N N . GLN A 1 173 ? 17.841 -6.264 -13.044 1.00 91.25 173 GLN A N 1
ATOM 1262 C CA . GLN A 1 173 ? 16.645 -5.443 -13.259 1.00 91.25 173 GLN A CA 1
ATOM 1263 C C . GLN A 1 173 ? 15.468 -6.265 -13.806 1.00 91.25 173 GLN A C 1
ATOM 1265 O O . GLN A 1 173 ? 14.483 -5.703 -14.279 1.00 91.25 173 GLN A O 1
ATOM 1270 N N . SER A 1 174 ? 15.553 -7.598 -13.767 1.00 90.94 174 SER A N 1
ATOM 1271 C CA . SER A 1 174 ? 14.543 -8.515 -14.312 1.00 90.94 174 SER A CA 1
ATOM 1272 C C . SER A 1 174 ? 13.142 -8.319 -13.721 1.00 90.94 174 SER A C 1
ATOM 1274 O O . SER A 1 174 ? 12.145 -8.525 -14.411 1.00 90.94 174 SER A O 1
ATOM 1276 N N . CYS A 1 175 ? 13.066 -7.881 -12.465 1.00 90.69 175 CYS A N 1
ATOM 1277 C CA . CYS A 1 175 ? 11.831 -7.603 -11.740 1.00 90.69 175 CYS A CA 1
ATOM 1278 C C . CYS A 1 175 ? 11.402 -6.124 -11.793 1.00 90.69 175 CYS A C 1
ATOM 1280 O O . CYS A 1 175 ? 10.470 -5.734 -11.091 1.00 90.69 175 CYS A O 1
ATOM 1282 N N . PHE A 1 176 ? 12.064 -5.283 -12.595 1.00 94.69 176 PHE A N 1
ATOM 1283 C CA . PHE A 1 176 ? 11.827 -3.842 -12.632 1.00 94.69 176 PHE A CA 1
ATOM 1284 C C . PHE A 1 176 ? 11.001 -3.390 -13.846 1.00 94.69 176 PHE A C 1
ATOM 1286 O O . PHE A 1 176 ? 11.238 -3.791 -14.985 1.00 94.69 176 PHE A O 1
ATOM 1293 N N . ALA A 1 177 ? 10.053 -2.488 -13.597 1.00 95.19 177 ALA A N 1
ATOM 1294 C CA . ALA A 1 177 ? 9.180 -1.854 -14.573 1.00 95.19 177 ALA A CA 1
ATOM 1295 C C . ALA A 1 177 ? 9.234 -0.324 -14.415 1.00 95.19 177 ALA A C 1
ATOM 1297 O O . ALA A 1 177 ? 8.451 0.292 -13.690 1.00 95.19 177 ALA A O 1
ATOM 1298 N N . GLY A 1 178 ? 10.178 0.295 -15.120 1.00 94.44 178 GLY A N 1
ATOM 1299 C CA . GLY A 1 178 ? 10.342 1.747 -15.189 1.00 94.44 178 GLY A CA 1
ATOM 1300 C C . GLY A 1 178 ? 9.710 2.377 -16.428 1.00 94.44 178 GLY A C 1
ATOM 1301 O O . GLY A 1 178 ? 9.000 1.726 -17.198 1.00 94.44 178 GLY A O 1
ATOM 1302 N N . ASN A 1 179 ? 10.016 3.654 -16.647 1.00 94.12 179 ASN A N 1
ATOM 1303 C CA . ASN A 1 179 ? 9.722 4.364 -17.893 1.00 94.12 179 ASN A CA 1
ATOM 1304 C C . ASN A 1 179 ? 10.998 4.479 -18.745 1.00 94.12 179 ASN A C 1
ATOM 1306 O O . ASN A 1 179 ? 11.997 5.002 -18.240 1.00 94.12 179 ASN A O 1
ATOM 1310 N N . PRO A 1 180 ? 10.973 4.077 -20.032 1.00 94.06 180 PRO A N 1
ATOM 1311 C CA . PRO A 1 180 ? 9.825 3.575 -20.808 1.00 94.06 180 PRO A CA 1
ATOM 1312 C C . PRO A 1 180 ? 9.438 2.101 -20.535 1.00 94.06 180 PRO A C 1
ATOM 1314 O O . PRO A 1 180 ? 10.317 1.306 -20.214 1.00 94.06 180 PRO A O 1
ATOM 1317 N N . PRO A 1 181 ? 8.153 1.714 -20.738 1.00 95.06 181 PRO A N 1
ATOM 1318 C CA . PRO A 1 181 ? 7.055 2.536 -21.256 1.00 95.06 181 PRO A CA 1
ATOM 1319 C C . PRO A 1 181 ? 6.438 3.478 -20.213 1.00 95.06 181 PRO A C 1
ATOM 1321 O O . PRO A 1 181 ? 6.379 3.176 -19.024 1.00 95.06 181 PRO A O 1
ATOM 1324 N N . LEU A 1 182 ? 5.883 4.598 -20.692 1.00 90.62 182 LEU A N 1
ATOM 1325 C CA . LEU A 1 182 ? 5.207 5.602 -19.857 1.00 90.62 182 LEU A CA 1
ATOM 1326 C C . LEU A 1 182 ? 4.091 5.002 -18.984 1.00 90.62 182 LEU A C 1
ATOM 1328 O O . LEU A 1 182 ? 3.863 5.478 -17.878 1.00 90.62 182 LEU A O 1
ATOM 1332 N N . ALA A 1 183 ? 3.444 3.929 -19.451 1.00 88.50 183 ALA A N 1
ATOM 1333 C CA . ALA A 1 183 ? 2.385 3.235 -18.723 1.00 88.50 183 ALA A CA 1
ATOM 1334 C C . ALA A 1 183 ? 2.810 2.786 -17.311 1.00 88.50 183 ALA A C 1
ATOM 1336 O O . ALA A 1 183 ? 2.018 2.912 -16.381 1.00 88.50 183 ALA A O 1
ATOM 1337 N N . ASN A 1 184 ? 4.058 2.337 -17.128 1.00 92.12 184 ASN A N 1
ATOM 1338 C CA . ASN A 1 184 ? 4.565 1.910 -15.819 1.00 92.12 184 ASN A CA 1
ATOM 1339 C C . ASN A 1 184 ? 4.681 3.087 -14.844 1.00 92.12 184 ASN A C 1
ATOM 1341 O O . ASN A 1 184 ? 4.276 2.980 -13.688 1.00 92.12 184 ASN A O 1
ATOM 1345 N N . LYS A 1 185 ? 5.170 4.234 -15.332 1.00 92.81 185 LYS A N 1
ATOM 1346 C CA . LYS A 1 185 ? 5.223 5.472 -14.549 1.00 92.81 185 LYS A CA 1
ATOM 1347 C C . LYS A 1 185 ? 3.818 5.947 -14.184 1.00 92.81 185 LYS A C 1
ATOM 1349 O O . LYS A 1 185 ? 3.566 6.258 -13.027 1.00 92.81 185 LYS A O 1
ATOM 1354 N N . THR A 1 186 ? 2.902 5.997 -15.152 1.00 87.44 186 THR A N 1
ATOM 1355 C CA . THR A 1 186 ? 1.517 6.429 -14.911 1.00 87.44 186 THR A CA 1
ATOM 1356 C C . THR A 1 186 ? 0.834 5.562 -13.855 1.00 87.44 186 THR A C 1
ATOM 1358 O O . THR A 1 186 ? 0.103 6.078 -13.015 1.00 87.44 186 THR A O 1
ATOM 1361 N N . LEU A 1 187 ? 1.102 4.257 -13.864 1.00 88.12 187 LEU A N 1
ATOM 1362 C CA . LEU A 1 187 ? 0.573 3.318 -12.884 1.00 88.12 187 LEU A CA 1
ATOM 1363 C C . LEU A 1 187 ? 1.048 3.657 -11.459 1.00 88.12 187 LEU A C 1
ATOM 1365 O O . LEU A 1 187 ? 0.209 3.793 -10.568 1.00 88.12 187 LEU A O 1
ATOM 1369 N N . VAL A 1 188 ? 2.355 3.855 -11.236 1.00 89.81 188 VAL A N 1
ATOM 1370 C CA . VAL A 1 188 ? 2.870 4.200 -9.895 1.00 89.81 188 VAL A CA 1
ATOM 1371 C C . VAL A 1 188 ? 2.491 5.625 -9.466 1.00 89.81 188 VAL A C 1
ATOM 1373 O O . VAL A 1 188 ? 2.195 5.844 -8.295 1.00 89.81 188 VAL A O 1
ATOM 1376 N N . ASP A 1 189 ? 2.407 6.583 -10.394 1.00 87.38 189 ASP A N 1
ATOM 1377 C CA . ASP A 1 189 ? 1.927 7.942 -10.101 1.00 87.38 189 ASP A CA 1
ATOM 1378 C C . ASP A 1 189 ? 0.475 7.924 -9.591 1.00 87.38 189 ASP A C 1
ATOM 1380 O O . ASP A 1 189 ? 0.161 8.527 -8.564 1.00 87.38 189 ASP A O 1
ATOM 1384 N N . ASN A 1 190 ? -0.411 7.197 -10.280 1.00 85.06 190 ASN A N 1
ATOM 1385 C CA . ASN A 1 190 ? -1.818 7.081 -9.895 1.00 85.06 190 ASN A CA 1
ATOM 1386 C C . ASN A 1 190 ? -1.988 6.368 -8.546 1.00 85.06 190 ASN A C 1
ATOM 1388 O O . ASN A 1 190 ? -2.870 6.732 -7.765 1.00 85.06 190 ASN A O 1
ATOM 1392 N N . ALA A 1 191 ? -1.134 5.383 -8.250 1.00 85.38 191 ALA A N 1
ATOM 1393 C CA . ALA A 1 191 ? -1.129 4.710 -6.956 1.00 85.38 191 ALA A CA 1
ATOM 1394 C C . ALA A 1 191 ? -0.771 5.676 -5.813 1.00 85.38 191 ALA A C 1
ATOM 1396 O O . ALA A 1 191 ? -1.404 5.638 -4.760 1.00 85.38 191 ALA A O 1
ATOM 1397 N N . ILE A 1 192 ? 0.188 6.586 -6.020 1.00 88.25 192 ILE A N 1
ATOM 1398 C CA . ILE A 1 192 ? 0.549 7.604 -5.020 1.00 88.25 192 ILE A CA 1
ATOM 1399 C C . ILE A 1 192 ? -0.588 8.600 -4.797 1.00 88.25 192 ILE A C 1
ATOM 1401 O O . ILE A 1 192 ? -0.930 8.872 -3.649 1.00 88.25 192 ILE A O 1
ATOM 1405 N N . LEU A 1 193 ? -1.209 9.103 -5.869 1.00 83.38 193 LEU A N 1
ATOM 1406 C CA . LEU A 1 193 ? -2.360 10.010 -5.759 1.00 83.38 193 LEU A CA 1
ATOM 1407 C C . LEU A 1 193 ? -3.522 9.358 -5.002 1.00 83.38 193 LEU A C 1
ATOM 1409 O O . LEU A 1 193 ? -4.165 9.987 -4.164 1.00 83.38 193 LEU A O 1
ATOM 1413 N N . THR A 1 194 ? -3.747 8.072 -5.262 1.00 80.19 194 THR A N 1
ATOM 1414 C CA . THR A 1 194 ? -4.733 7.269 -4.542 1.00 80.19 194 THR A CA 1
ATOM 1415 C C . THR A 1 194 ? -4.400 7.178 -3.058 1.00 80.19 194 THR A C 1
ATOM 1417 O O . THR A 1 194 ? -5.239 7.509 -2.228 1.00 80.19 194 THR A O 1
ATOM 1420 N N . MET A 1 195 ? -3.174 6.777 -2.714 1.00 83.75 195 MET A N 1
ATOM 1421 C CA . MET A 1 195 ? -2.728 6.659 -1.324 1.00 83.75 195 MET A CA 1
ATOM 1422 C C . MET A 1 195 ? -2.919 7.974 -0.550 1.00 83.75 195 MET A C 1
ATOM 1424 O O . MET A 1 195 ? -3.331 7.958 0.607 1.00 83.75 195 MET A O 1
ATOM 1428 N N . GLU A 1 196 ? -2.659 9.124 -1.179 1.00 82.94 196 GLU A N 1
ATOM 1429 C CA . GLU A 1 196 ? -2.878 10.445 -0.574 1.00 82.94 196 GLU A CA 1
ATOM 1430 C C . GLU A 1 196 ? -4.362 10.749 -0.326 1.00 82.94 196 GLU A C 1
ATOM 1432 O O . GLU A 1 196 ? -4.726 11.277 0.734 1.00 82.94 196 GLU A O 1
ATOM 1437 N N . ALA A 1 197 ? -5.226 10.397 -1.281 1.00 79.06 197 ALA A N 1
ATOM 1438 C CA . ALA A 1 197 ? -6.669 10.531 -1.128 1.00 79.06 197 ALA A CA 1
ATOM 1439 C C . ALA A 1 197 ? -7.197 9.626 -0.002 1.00 79.06 197 ALA A C 1
ATOM 1441 O O . ALA A 1 197 ? -7.963 10.086 0.844 1.00 79.06 197 ALA A O 1
ATOM 1442 N N . GLU A 1 198 ? -6.733 8.375 0.064 1.00 81.19 198 GLU A N 1
ATOM 1443 C CA . GLU A 1 198 ? -7.103 7.414 1.110 1.00 81.19 198 GLU A CA 1
ATOM 1444 C C . GLU A 1 198 ? -6.639 7.862 2.494 1.00 81.19 198 GLU A C 1
ATOM 1446 O O . GLU A 1 198 ? -7.412 7.822 3.453 1.00 81.19 198 GLU A O 1
ATOM 1451 N N . TYR A 1 199 ? -5.402 8.349 2.602 1.00 82.19 199 TYR A N 1
ATOM 1452 C CA . TYR A 1 199 ? -4.887 8.907 3.848 1.00 82.19 199 TYR A CA 1
ATOM 1453 C C . TYR A 1 199 ? -5.760 10.070 4.337 1.00 82.19 199 TYR A C 1
ATOM 1455 O O . TYR A 1 199 ? -6.103 10.141 5.519 1.00 82.19 199 TYR A O 1
ATOM 1463 N N . THR A 1 200 ? -6.159 10.961 3.425 1.00 82.38 200 THR A N 1
ATOM 1464 C CA . THR A 1 200 ? -7.004 12.120 3.744 1.00 82.38 200 THR A CA 1
ATOM 1465 C C . THR A 1 200 ? -8.413 11.703 4.174 1.00 82.38 200 THR A C 1
ATOM 1467 O O . THR A 1 200 ? -8.923 12.239 5.159 1.00 82.38 200 THR A O 1
ATOM 1470 N N . ASP A 1 201 ? -9.022 10.726 3.490 1.00 82.12 201 ASP A N 1
ATOM 1471 C CA . ASP A 1 201 ? -10.317 10.150 3.879 1.00 82.12 201 ASP A CA 1
ATOM 1472 C C . ASP A 1 201 ? -10.251 9.559 5.291 1.00 82.12 201 ASP A C 1
ATOM 1474 O O . ASP A 1 201 ? -11.011 9.968 6.168 1.00 82.12 201 ASP A O 1
ATOM 1478 N N . ILE A 1 202 ? -9.298 8.650 5.537 1.00 81.06 202 ILE A N 1
ATOM 1479 C CA . ILE A 1 202 ? -9.147 7.946 6.817 1.00 81.06 202 ILE A CA 1
ATOM 1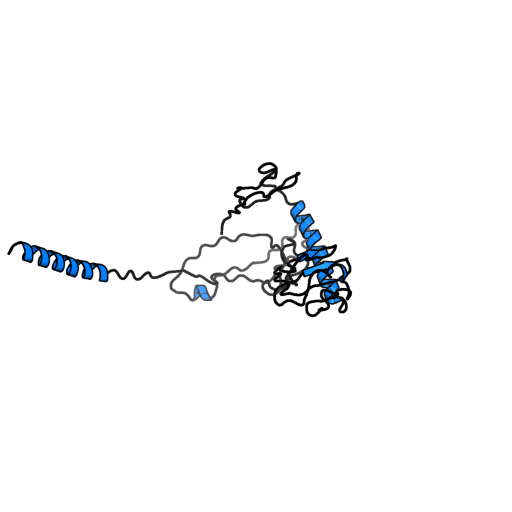480 C C . ILE A 1 202 ? -8.897 8.935 7.960 1.00 81.06 202 ILE A C 1
ATOM 1482 O O . ILE A 1 202 ? -9.533 8.826 9.010 1.00 81.06 202 ILE A O 1
ATOM 1486 N N . ALA A 1 203 ? -8.027 9.929 7.755 1.00 84.12 203 ALA A N 1
ATOM 1487 C CA . ALA A 1 203 ? -7.737 10.957 8.754 1.00 84.12 203 ALA A CA 1
ATOM 1488 C C . ALA A 1 203 ? -8.968 11.814 9.115 1.00 84.12 203 ALA A C 1
ATOM 1490 O O . ALA A 1 203 ? -9.045 12.340 10.232 1.00 84.12 203 ALA A O 1
ATOM 1491 N N . GLY A 1 204 ? -9.920 11.951 8.186 1.00 85.44 204 GLY A N 1
ATOM 1492 C CA . GLY A 1 204 ? -11.144 12.736 8.337 1.00 85.44 204 GLY A CA 1
ATOM 1493 C C . GLY A 1 204 ? -12.365 11.965 8.849 1.00 85.44 204 GLY A C 1
ATOM 1494 O O . GLY A 1 204 ? -13.411 12.586 9.051 1.00 85.44 204 GLY A O 1
ATOM 1495 N N . ARG A 1 205 ? -12.282 10.643 9.061 1.00 85.62 205 ARG A N 1
ATOM 1496 C CA . ARG A 1 205 ? -13.459 9.829 9.414 1.00 85.62 205 ARG A CA 1
ATOM 1497 C C . ARG A 1 205 ? -14.064 10.214 10.765 1.00 85.62 205 ARG A C 1
ATOM 1499 O O . ARG A 1 205 ? -13.374 10.351 11.775 1.00 85.62 205 ARG A O 1
ATOM 1506 N N . ALA A 1 206 ? -15.390 10.323 10.767 1.00 87.69 206 ALA A N 1
ATOM 1507 C CA . ALA A 1 206 ? -16.226 10.574 11.933 1.00 87.69 206 ALA A CA 1
ATOM 1508 C C . ALA A 1 206 ? -17.569 9.818 11.795 1.00 87.69 206 ALA A C 1
ATOM 1510 O O . ALA A 1 206 ? -17.999 9.568 10.665 1.00 87.69 206 ALA A O 1
ATOM 1511 N N . PRO A 1 207 ? -18.268 9.496 12.903 1.00 90.25 207 PRO A N 1
ATOM 1512 C CA . PRO A 1 207 ? -17.866 9.716 14.296 1.00 90.25 207 PRO A CA 1
ATOM 1513 C C . PRO A 1 207 ? -16.693 8.819 14.724 1.00 90.25 207 PRO A C 1
ATOM 1515 O O . PRO A 1 207 ? -16.438 7.787 14.116 1.00 90.25 207 PRO A O 1
ATOM 1518 N N . VAL A 1 208 ? -15.960 9.244 15.755 1.00 91.62 208 VAL A N 1
ATOM 1519 C CA . VAL A 1 208 ? -14.872 8.462 16.364 1.00 91.62 208 VAL A CA 1
ATOM 1520 C C . VAL A 1 208 ? -15.460 7.608 17.486 1.00 91.62 208 VAL A C 1
ATOM 1522 O O . VAL A 1 208 ? -16.117 8.153 18.372 1.00 91.62 208 VAL A O 1
ATOM 1525 N N . ASP A 1 209 ? -15.201 6.300 17.470 1.00 94.38 209 ASP A N 1
ATOM 1526 C CA . ASP A 1 209 ? -15.709 5.362 18.481 1.00 94.38 209 ASP A CA 1
ATOM 1527 C C . ASP A 1 209 ? -14.844 5.364 19.751 1.00 94.38 209 ASP A C 1
ATOM 1529 O O . ASP A 1 209 ? -15.359 5.284 20.866 1.00 94.38 209 ASP A O 1
ATOM 1533 N N . PHE A 1 210 ? -13.521 5.501 19.595 1.00 96.00 210 PHE A N 1
ATOM 1534 C CA . PHE A 1 210 ? -12.560 5.486 20.700 1.00 96.00 210 PHE A CA 1
ATOM 1535 C C . PHE A 1 210 ? -11.552 6.627 20.574 1.00 96.00 210 PHE A C 1
ATOM 1537 O O . PHE A 1 210 ? -10.884 6.775 19.553 1.00 96.00 210 PHE A O 1
ATOM 1544 N N . THR A 1 211 ? -11.408 7.425 21.630 1.00 96.25 211 THR A N 1
ATOM 1545 C CA . THR A 1 211 ? -10.472 8.559 21.679 1.00 96.25 211 THR A CA 1
ATOM 1546 C C . THR A 1 211 ? -9.464 8.349 22.803 1.00 96.25 211 THR A C 1
ATOM 1548 O O . THR A 1 211 ? -9.854 8.042 23.927 1.00 96.25 211 THR A O 1
ATOM 1551 N N . GLU A 1 212 ? -8.175 8.487 22.489 1.00 96.12 212 GLU A N 1
ATOM 1552 C CA . GLU A 1 212 ? -7.050 8.359 23.425 1.00 96.12 212 GLU A CA 1
ATOM 1553 C C . GLU A 1 212 ? -7.022 7.032 24.207 1.00 96.12 212 GLU A C 1
ATOM 1555 O O . GLU A 1 212 ? -6.631 6.994 25.379 1.00 96.12 212 GLU A O 1
ATOM 1560 N N . LEU A 1 213 ? -7.434 5.919 23.576 1.00 95.88 213 LEU A N 1
ATOM 1561 C CA . LEU A 1 213 ? -7.452 4.610 24.237 1.00 95.88 213 LEU A CA 1
ATOM 1562 C C . LEU A 1 213 ? -6.068 4.305 24.829 1.00 95.88 213 LEU A C 1
ATOM 1564 O O . LEU A 1 213 ? -5.061 4.289 24.118 1.00 95.88 213 LEU A O 1
ATOM 1568 N N . ASN A 1 214 ? -6.054 4.078 26.142 1.00 95.75 214 ASN A N 1
ATOM 1569 C CA . ASN A 1 214 ? -4.870 3.795 26.947 1.00 95.75 214 ASN A CA 1
ATOM 1570 C C . ASN A 1 214 ? -3.693 4.768 26.719 1.00 95.75 214 ASN A C 1
ATOM 1572 O O . ASN A 1 214 ? -2.533 4.355 26.752 1.00 95.75 214 ASN A O 1
ATOM 1576 N N . ALA A 1 215 ? -3.990 6.046 26.445 1.00 95.88 215 ALA A N 1
ATOM 1577 C CA . ALA A 1 215 ? -2.996 7.089 26.169 1.00 95.88 215 ALA A CA 1
ATOM 1578 C C . ALA A 1 215 ? -1.963 6.685 25.092 1.00 95.88 215 ALA A C 1
ATOM 1580 O O . ALA A 1 215 ? -0.780 7.001 25.199 1.00 95.88 215 ALA A O 1
ATOM 1581 N N . GLY A 1 216 ? -2.405 5.920 24.087 1.00 95.88 216 GLY A N 1
ATOM 1582 C CA . GLY A 1 216 ? -1.571 5.471 22.971 1.00 95.88 216 GLY A CA 1
ATOM 1583 C C . GLY A 1 216 ? -0.801 4.171 23.215 1.00 95.88 216 GLY A C 1
ATOM 1584 O O . GLY A 1 216 ? -0.177 3.668 22.289 1.00 95.88 216 GLY A O 1
ATOM 1585 N N . ASN A 1 217 ? -0.845 3.561 24.401 1.00 97.50 217 ASN A N 1
ATOM 1586 C CA . ASN A 1 217 ? -0.177 2.277 24.630 1.00 97.50 217 ASN A CA 1
ATOM 1587 C C . ASN A 1 217 ? -1.122 1.095 24.367 1.00 97.50 217 ASN A C 1
ATOM 1589 O O . ASN A 1 217 ? -2.003 0.811 25.169 1.00 97.50 217 ASN A O 1
ATOM 1593 N N . LEU A 1 218 ? -0.939 0.353 23.276 1.00 97.44 218 LEU A N 1
ATOM 1594 C CA . LEU A 1 218 ? -1.829 -0.763 22.916 1.00 97.44 218 LEU A CA 1
ATOM 1595 C C . LEU A 1 218 ? -1.334 -2.134 23.384 1.00 97.44 218 LEU A C 1
ATOM 1597 O O . LEU A 1 218 ? -1.938 -3.155 23.052 1.00 97.44 218 LEU A O 1
ATOM 1601 N N . GLY A 1 219 ? -0.266 -2.175 24.183 1.00 97.62 219 GLY A N 1
ATOM 1602 C CA . GLY A 1 219 ? 0.258 -3.421 24.727 1.00 97.62 219 GLY A CA 1
ATOM 1603 C C . GLY A 1 219 ? -0.791 -4.183 25.545 1.00 97.62 219 GLY A C 1
ATOM 1604 O O . GLY A 1 219 ? -1.363 -3.647 26.496 1.00 97.62 219 GLY A O 1
ATOM 1605 N N . GLY A 1 220 ? -1.051 -5.437 25.173 1.00 96.44 220 GLY A N 1
ATOM 1606 C CA . GLY A 1 220 ? -2.007 -6.326 25.836 1.00 96.44 220 GLY A CA 1
ATOM 1607 C C . GLY A 1 220 ? -3.479 -5.985 25.592 1.00 96.44 220 GLY A C 1
ATOM 1608 O O . GLY A 1 220 ? -4.344 -6.623 26.189 1.00 96.44 220 GLY A O 1
ATOM 1609 N N . GLN A 1 221 ? -3.781 -4.991 24.751 1.00 97.19 221 GLN A N 1
ATOM 1610 C CA . GLN A 1 221 ? -5.158 -4.576 24.489 1.00 97.19 221 GLN A CA 1
ATOM 1611 C C . GLN A 1 221 ? -5.887 -5.557 23.567 1.00 97.19 221 GLN A C 1
ATOM 1613 O O . GLN A 1 221 ? -5.286 -6.217 22.717 1.00 97.19 221 GLN A O 1
ATOM 1618 N N . VAL A 1 222 ? -7.212 -5.598 23.713 1.00 96.62 222 VAL A N 1
ATOM 1619 C CA . VAL A 1 222 ? -8.128 -6.236 22.765 1.00 96.62 222 VAL A CA 1
ATOM 1620 C C . VAL A 1 222 ? -8.937 -5.129 22.094 1.00 96.62 222 VAL A C 1
ATOM 1622 O O . VAL A 1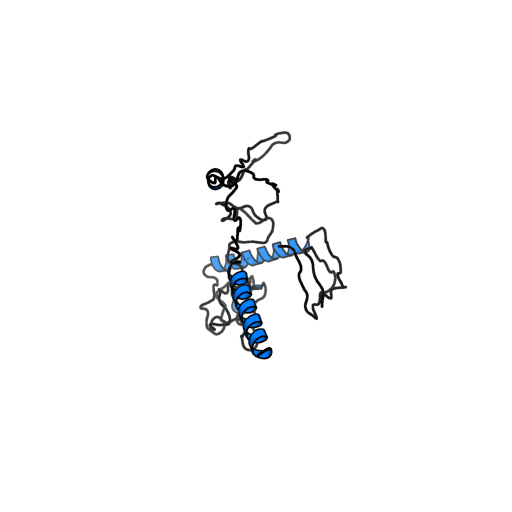 222 ? -9.746 -4.473 22.746 1.00 96.62 222 VAL A O 1
ATOM 1625 N N . LEU A 1 223 ? -8.696 -4.897 20.807 1.00 96.44 223 LEU A N 1
ATOM 1626 C CA . LEU A 1 223 ? -9.379 -3.883 20.011 1.00 96.44 223 LEU A CA 1
ATOM 1627 C C . LEU A 1 223 ? -10.583 -4.513 19.313 1.00 96.44 223 LEU A C 1
ATOM 1629 O O . LEU A 1 223 ? -10.448 -5.519 18.616 1.00 96.44 223 LEU A O 1
ATOM 1633 N N . VAL A 1 224 ? -11.753 -3.917 19.506 1.00 95.69 224 VAL A N 1
ATOM 1634 C CA . VAL A 1 224 ? -12.996 -4.298 18.824 1.00 95.69 224 VAL A CA 1
ATOM 1635 C C . VAL A 1 224 ? -13.166 -3.461 17.550 1.00 95.69 224 VAL A C 1
ATOM 1637 O O . VAL A 1 224 ? -12.451 -2.474 17.379 1.00 95.69 224 VAL A O 1
ATOM 1640 N N . PRO A 1 225 ? -14.073 -3.812 16.621 1.00 94.44 225 PRO A N 1
ATOM 1641 C CA . PRO A 1 225 ? -14.285 -3.004 15.429 1.00 94.44 225 PRO A CA 1
ATOM 1642 C C . PRO A 1 225 ? -14.698 -1.575 15.799 1.00 94.44 225 PRO A C 1
ATOM 1644 O O . PRO A 1 225 ? -15.594 -1.385 16.622 1.00 94.44 225 PRO A O 1
ATOM 1647 N N . GLY A 1 226 ? -14.058 -0.587 15.175 1.00 91.31 226 GLY A N 1
ATOM 1648 C CA . GLY A 1 226 ? -14.361 0.828 15.375 1.00 91.31 226 GLY A CA 1
ATOM 1649 C C . GLY A 1 226 ? -13.267 1.757 14.848 1.00 91.31 226 GLY A C 1
ATOM 1650 O O . GLY A 1 226 ? -12.198 1.315 14.422 1.00 91.31 226 GLY A O 1
ATOM 1651 N N . ILE A 1 227 ? -13.550 3.057 14.880 1.00 92.44 227 ILE A N 1
ATOM 1652 C CA . ILE A 1 227 ? -12.623 4.140 14.548 1.00 92.44 227 ILE A CA 1
ATOM 1653 C C . ILE A 1 227 ? -11.922 4.597 15.829 1.00 92.44 227 ILE A C 1
ATOM 1655 O O . ILE A 1 227 ? -12.556 5.110 16.754 1.00 92.44 227 ILE A O 1
ATOM 1659 N N . TYR A 1 228 ? -10.598 4.447 15.855 1.00 95.75 228 TYR A N 1
ATOM 1660 C CA . TYR A 1 228 ? -9.748 4.866 16.964 1.00 95.75 228 TYR A CA 1
ATOM 1661 C C . TYR A 1 228 ? -8.953 6.124 16.606 1.00 95.75 228 TYR A C 1
ATOM 1663 O O . TYR A 1 228 ? -8.394 6.217 15.512 1.00 95.75 228 TYR A O 1
ATOM 1671 N N . LYS A 1 229 ? -8.869 7.080 17.536 1.00 95.06 229 LYS A N 1
ATOM 1672 C CA . LYS A 1 229 ? -8.131 8.334 17.356 1.00 95.06 229 LYS A CA 1
ATOM 1673 C C . LYS A 1 229 ? -7.233 8.637 18.552 1.00 95.06 229 LYS A C 1
ATOM 1675 O O . LYS A 1 229 ? -7.695 8.628 19.692 1.00 95.06 229 LYS A O 1
ATOM 1680 N N . TRP A 1 230 ? -5.988 8.994 18.259 1.00 96.25 230 TRP A N 1
ATOM 1681 C CA . TRP A 1 230 ? -5.025 9.535 19.216 1.00 96.25 230 TRP A CA 1
ATOM 1682 C C . TRP A 1 230 ? -4.470 10.856 18.689 1.00 96.25 230 TRP A C 1
ATOM 1684 O O . TRP A 1 230 ? -4.333 11.044 17.478 1.00 96.25 230 TRP A O 1
ATOM 1694 N N . SER A 1 231 ? -4.183 11.780 19.599 1.00 95.06 231 SER A N 1
ATOM 1695 C CA . SER A 1 231 ? -3.445 13.020 19.330 1.00 95.06 231 SER A CA 1
ATOM 1696 C C . SER A 1 231 ? -1.954 12.898 19.654 1.00 95.06 231 SER A C 1
ATOM 1698 O O . SER A 1 231 ? -1.172 13.764 19.264 1.00 95.06 231 SER A O 1
ATOM 1700 N N . SER A 1 232 ? -1.565 11.819 20.337 1.00 94.50 232 SER A N 1
ATOM 1701 C CA . SER A 1 232 ? -0.185 11.443 20.630 1.00 94.50 232 SER A CA 1
ATOM 1702 C C . SER A 1 232 ? 0.268 10.235 19.812 1.00 94.50 232 SER A C 1
ATOM 1704 O O . SER A 1 232 ? -0.538 9.543 19.186 1.00 94.50 232 SER A O 1
ATOM 1706 N N . ASP A 1 233 ? 1.564 9.943 19.890 1.00 96.44 233 ASP A N 1
ATOM 1707 C CA . ASP A 1 233 ? 2.128 8.710 19.354 1.00 96.44 233 ASP A CA 1
ATOM 1708 C C . ASP A 1 233 ? 1.476 7.472 19.986 1.00 96.44 233 ASP A C 1
ATOM 1710 O O . ASP A 1 233 ? 1.090 7.464 21.161 1.00 96.44 233 ASP A O 1
ATOM 1714 N N . VAL A 1 234 ? 1.388 6.410 19.184 1.00 97.50 234 VAL A N 1
ATOM 1715 C CA . VAL A 1 234 ? 0.874 5.099 19.581 1.00 97.50 234 VAL A CA 1
ATOM 1716 C C . VAL A 1 234 ? 2.031 4.109 19.632 1.00 97.50 234 VAL A C 1
ATOM 1718 O O . VAL A 1 234 ? 2.821 4.010 18.696 1.00 97.50 234 VAL A O 1
ATOM 1721 N N . ILE A 1 235 ? 2.117 3.346 20.719 1.00 96.81 235 ILE A N 1
ATOM 1722 C CA . ILE A 1 235 ? 3.134 2.318 20.934 1.00 96.81 235 ILE A CA 1
ATOM 1723 C C . ILE A 1 235 ? 2.484 0.951 21.147 1.00 96.81 235 ILE A C 1
ATOM 1725 O O . ILE A 1 235 ? 1.429 0.831 21.769 1.00 96.81 235 ILE A O 1
ATOM 1729 N N . ILE A 1 236 ? 3.147 -0.103 20.670 1.00 97.44 236 ILE A N 1
ATOM 1730 C CA . ILE A 1 236 ? 2.713 -1.498 20.827 1.00 97.44 236 ILE A CA 1
ATOM 1731 C C . ILE A 1 236 ? 3.878 -2.300 21.436 1.00 97.44 236 ILE A C 1
ATOM 1733 O O . ILE A 1 236 ? 4.591 -3.000 20.721 1.00 97.44 236 ILE A O 1
ATOM 1737 N N . PRO A 1 237 ? 4.150 -2.151 22.749 1.00 96.88 237 PRO A N 1
ATOM 1738 C CA . PRO A 1 237 ? 5.295 -2.796 23.403 1.00 96.88 237 PRO A CA 1
ATOM 1739 C C . PRO A 1 237 ? 5.084 -4.297 23.657 1.00 96.88 237 PRO A C 1
ATOM 1741 O O . PRO A 1 237 ? 6.043 -5.025 23.901 1.00 96.88 237 PRO A O 1
ATOM 1744 N N . THR A 1 238 ? 3.834 -4.760 23.630 1.00 97.50 238 THR A N 1
ATOM 1745 C CA . THR A 1 238 ? 3.443 -6.171 23.744 1.00 97.50 238 THR A CA 1
ATOM 1746 C C . THR A 1 238 ? 2.303 -6.465 22.771 1.00 97.50 238 THR A C 1
ATOM 1748 O O . THR A 1 238 ? 1.729 -5.543 22.194 1.00 97.50 238 THR A O 1
ATOM 1751 N N . ASN A 1 239 ? 1.971 -7.745 22.582 1.00 97.44 239 ASN A N 1
ATOM 1752 C CA . ASN A 1 239 ? 0.936 -8.175 21.640 1.00 97.44 239 ASN A CA 1
ATOM 1753 C C . ASN A 1 239 ? -0.389 -7.423 21.833 1.00 97.44 239 ASN A C 1
ATOM 1755 O O . ASN A 1 239 ? -0.829 -7.202 22.960 1.00 97.44 239 ASN A O 1
ATOM 1759 N N . VAL A 1 240 ? -1.047 -7.120 20.718 1.00 97.38 240 VAL A N 1
ATOM 1760 C CA . VAL A 1 240 ? -2.413 -6.595 20.650 1.00 97.38 240 VAL A CA 1
ATOM 1761 C C . VAL A 1 240 ? -3.308 -7.647 19.998 1.00 97.38 240 VAL A C 1
ATOM 1763 O O . VAL A 1 240 ? -2.867 -8.385 19.118 1.00 97.38 240 VAL A O 1
ATOM 1766 N N . THR A 1 241 ? -4.559 -7.746 20.434 1.00 96.81 241 THR A N 1
ATOM 1767 C CA . THR A 1 241 ? -5.560 -8.643 19.841 1.00 96.81 241 THR A CA 1
ATOM 1768 C C . THR A 1 241 ? -6.601 -7.814 19.105 1.00 96.81 241 THR A C 1
ATOM 1770 O O . THR A 1 241 ? -7.139 -6.876 19.680 1.00 96.81 241 THR A O 1
ATOM 1773 N N . LEU A 1 242 ? -6.922 -8.162 17.861 1.00 96.00 242 LEU A N 1
ATOM 1774 C CA . LEU A 1 242 ? -8.075 -7.609 17.147 1.00 96.00 242 LEU A CA 1
ATOM 1775 C C . LEU A 1 242 ? -9.229 -8.614 17.258 1.00 96.00 242 LEU A C 1
ATOM 1777 O O . LEU A 1 242 ? -9.051 -9.780 16.915 1.00 96.00 242 LEU A O 1
ATOM 1781 N N . SER A 1 243 ? -10.388 -8.194 17.766 1.00 94.31 243 SER A N 1
ATOM 1782 C CA . SER A 1 243 ? -11.530 -9.068 18.062 1.00 94.31 243 SER A CA 1
ATOM 1783 C C . SER A 1 243 ? -12.808 -8.516 17.442 1.00 94.31 243 SER A C 1
ATOM 1785 O O . SER A 1 243 ? -13.400 -7.586 17.980 1.00 94.31 243 SER A O 1
ATOM 1787 N N . GLY A 1 244 ? -13.233 -9.085 16.314 1.00 91.00 244 GLY A N 1
ATOM 1788 C CA . GLY A 1 244 ? -14.442 -8.699 15.583 1.00 91.00 244 GLY A CA 1
ATOM 1789 C C . GLY A 1 244 ? -15.336 -9.894 15.245 1.00 91.00 244 GLY A C 1
ATOM 1790 O O . GLY A 1 244 ? -14.957 -11.044 15.456 1.00 91.00 244 GLY A O 1
ATOM 1791 N N . GLY A 1 245 ? -16.539 -9.610 14.742 1.00 86.12 245 GLY A N 1
ATOM 1792 C CA . GLY A 1 245 ? -17.439 -10.639 14.208 1.00 86.12 245 GLY A CA 1
ATOM 1793 C C . GLY A 1 245 ? -16.972 -11.185 12.852 1.00 86.12 245 GLY A C 1
ATOM 1794 O O . GLY A 1 245 ? -16.126 -10.570 12.202 1.00 86.12 245 GLY A O 1
ATOM 1795 N N . ALA A 1 246 ? -17.540 -12.328 12.453 1.00 53.94 246 ALA A N 1
ATOM 1796 C CA . ALA A 1 246 ? -17.401 -12.908 11.113 1.00 53.94 246 ALA A CA 1
ATOM 1797 C C . ALA A 1 246 ? -18.395 -12.288 10.117 1.00 53.94 246 ALA A C 1
ATOM 1799 O O . ALA A 1 246 ? -19.505 -11.904 10.559 1.00 53.94 246 ALA A O 1
#